Protein AF-A0ABD3N061-F1 (afdb_monomer_lite)

Secondary structure (DSSP, 8-state):
--PPP------PPPPP-------------PPPPPPPPPPPP--PPPPPP--SS--PPPPPPPPPPTTS---HHHHHHHHHHHHHHHHHHTTS-GGGHHHHHHHHHHHHHHHHPPPTTS-HHHHHHHHHHHHHHHHHHHHHHIIIIII-THHHHHHHHHHHHHHHHHHS--S------------S-HHHHHHHHHHHHHHHHHHHHHHTTT----HHHHHHHHHTHHHHHHHHS--HHHHHHHHHHHHHHHTT--

pLDDT: mean 70.92, std 17.11, range [32.56, 92.81]

Organism: NCBI:txid382360

Foldseek 3Di:
DDDDDDDDDDDDDDDDPDDDPPPDDDDDPDDPPPDPPDPPDCPPPPDPPDPDQDQPPQDDDDDDDPQLQAALQVLLVQLLRVLSVLCVVVRVDLLCLLCSVVVSVVCLCVPQDDDPPDDPRSVSSSVSNVVNNVVVSVVSLCVSQVVPVVVLLVLLLVLLLVLLCVVPNADDDDDGDDDDDDDDDRVVRSLVRSLVSSLVCNCVSNVVGPDHDDPVVSVVSSVCSSVSSCVVRDDPVVVVVVVVVVVVVVVPPD

Sequence (254 aa):
MKVKSIPASILLPGWVLYSPDYANAGSLDHPPPPPPPPPHDHENPPPPPPSGGDCPPPPPPGPPKPNNDGTYNEGVTRGVHEASRIWHDGGCDCANIWGFEEEVDDLMEANFDESPNDTDKQDAYKRGVRDGASLVVTEHERECLDETPDECFDLGSAAAMQIAFDYCPFSAQADSYGYGSDEPDNKQSCREVAYGVCEGAIIKMVESNGCDPPTSDVAVLQEECEGQVDSMTPDADNAVKEEMAVERRGLRKK

Structure (mmCIF, N/CA/C/O backbone):
data_AF-A0ABD3N061-F1
#
_entry.id   AF-A0ABD3N061-F1
#
loop_
_atom_site.group_PDB
_atom_site.id
_atom_site.type_symbol
_atom_site.label_atom_id
_atom_site.label_alt_id
_atom_site.label_comp_id
_atom_site.label_asym_id
_atom_site.label_entity_id
_atom_site.label_seq_id
_atom_site.pdbx_PDB_ins_code
_atom_site.Cartn_x
_atom_site.Cartn_y
_atom_site.Cartn_z
_atom_site.occupancy
_atom_site.B_iso_or_equiv
_atom_site.auth_seq_id
_atom_site.auth_comp_id
_atom_site.auth_asym_id
_atom_site.auth_atom_id
_atom_site.pdbx_PDB_model_num
ATOM 1 N N . MET A 1 1 ? 53.238 27.671 -31.476 1.00 45.78 1 MET A N 1
ATOM 2 C CA . MET A 1 1 ? 53.003 27.904 -30.026 1.00 45.78 1 MET A CA 1
ATOM 3 C C . MET A 1 1 ? 54.137 27.260 -29.220 1.00 45.78 1 MET A C 1
ATOM 5 O O . MET A 1 1 ? 54.840 26.431 -29.784 1.00 45.78 1 MET A O 1
ATOM 9 N N . LYS A 1 2 ? 54.350 27.623 -27.943 1.00 41.62 2 LYS A N 1
ATOM 10 C CA . LYS A 1 2 ? 55.345 26.966 -27.065 1.00 41.62 2 LYS A CA 1
ATOM 11 C C . LYS A 1 2 ? 54.668 25.911 -26.186 1.00 41.62 2 LYS A C 1
ATOM 13 O O . LYS A 1 2 ? 53.911 26.274 -25.294 1.00 41.62 2 LYS A O 1
ATOM 18 N N . VAL A 1 3 ? 54.973 24.636 -26.416 1.00 51.38 3 VAL A N 1
ATOM 19 C CA . VAL A 1 3 ? 54.584 23.536 -25.519 1.00 51.38 3 VAL A CA 1
ATOM 20 C C . VAL A 1 3 ? 55.548 23.518 -24.329 1.00 51.38 3 VAL A C 1
ATOM 22 O O . VAL A 1 3 ? 56.763 23.560 -24.527 1.00 51.38 3 VAL A O 1
ATOM 25 N N . LYS A 1 4 ? 55.031 23.482 -23.096 1.00 59.88 4 LYS A N 1
ATOM 26 C CA . LYS A 1 4 ? 55.836 23.253 -21.885 1.00 59.88 4 LYS A CA 1
ATOM 27 C C . LYS A 1 4 ? 55.760 21.776 -21.508 1.00 59.88 4 LYS A C 1
ATOM 29 O O . LYS A 1 4 ? 54.669 21.262 -21.296 1.00 59.88 4 LYS A O 1
ATOM 34 N N . SER A 1 5 ? 56.917 21.129 -21.402 1.00 58.47 5 SER A N 1
ATOM 35 C CA . SER A 1 5 ? 57.031 19.798 -20.800 1.00 58.47 5 SER A CA 1
ATOM 36 C C . SER A 1 5 ? 56.869 19.885 -19.277 1.00 58.47 5 SER A C 1
ATOM 38 O O . SER A 1 5 ? 57.282 20.878 -18.673 1.00 58.47 5 SER A O 1
ATOM 40 N N . ILE A 1 6 ? 56.294 18.845 -18.672 1.00 57.50 6 ILE A N 1
ATOM 41 C CA . ILE A 1 6 ? 56.184 18.656 -17.221 1.00 57.50 6 ILE A CA 1
ATOM 42 C C . ILE A 1 6 ? 56.892 17.331 -16.891 1.00 57.50 6 ILE A C 1
ATOM 44 O O . ILE A 1 6 ? 56.554 16.315 -17.500 1.00 57.50 6 ILE A O 1
ATOM 48 N N . PRO A 1 7 ? 57.887 17.309 -15.985 1.00 61.00 7 PRO A N 1
ATOM 49 C CA . PRO A 1 7 ? 58.605 16.086 -15.647 1.00 61.00 7 PRO A CA 1
ATOM 50 C C . PRO A 1 7 ? 57.792 15.198 -14.698 1.00 61.00 7 PRO A C 1
ATO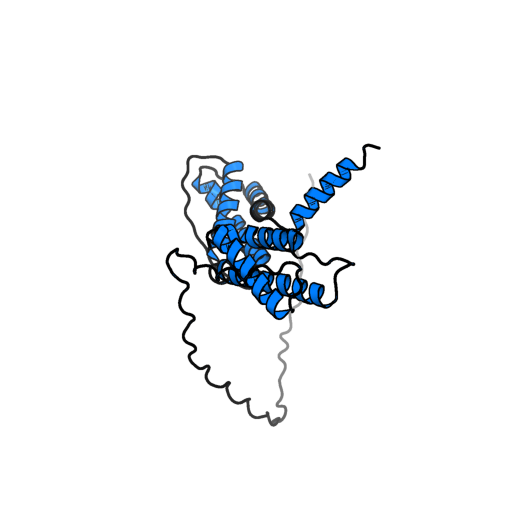M 52 O O . PRO A 1 7 ? 57.184 15.680 -13.744 1.00 61.00 7 PRO A O 1
ATOM 55 N N . ALA A 1 8 ? 57.840 13.886 -14.922 1.00 52.22 8 ALA A N 1
ATOM 56 C CA . ALA A 1 8 ? 57.284 12.899 -14.005 1.00 52.22 8 ALA A CA 1
ATOM 57 C C . ALA A 1 8 ? 58.278 12.550 -12.886 1.00 52.22 8 ALA A C 1
ATOM 59 O O . ALA A 1 8 ? 59.442 12.266 -13.172 1.00 52.22 8 ALA A O 1
ATOM 60 N N . SER A 1 9 ? 57.805 12.516 -11.636 1.00 54.28 9 SER A N 1
ATOM 61 C CA . SER A 1 9 ? 58.326 11.693 -10.526 1.00 54.28 9 SER A CA 1
ATOM 62 C C . SER A 1 9 ? 57.469 11.900 -9.274 1.00 54.28 9 SER A C 1
ATOM 64 O O . SER A 1 9 ? 57.606 12.913 -8.595 1.00 54.28 9 SER A O 1
ATOM 66 N N . ILE A 1 10 ? 56.623 10.924 -8.937 1.00 53.66 10 ILE A N 1
ATOM 67 C CA . ILE A 1 10 ? 56.069 10.772 -7.584 1.00 53.66 10 ILE A CA 1
ATOM 68 C C . ILE A 1 10 ? 56.469 9.377 -7.107 1.00 53.66 10 ILE A C 1
ATOM 70 O O . ILE A 1 10 ? 55.919 8.374 -7.552 1.00 53.66 10 ILE A O 1
ATOM 74 N N . LEU A 1 11 ? 57.475 9.324 -6.234 1.00 55.12 11 LEU A N 1
ATOM 75 C CA . LEU A 1 11 ? 57.856 8.108 -5.524 1.00 55.12 11 LEU A CA 1
ATOM 76 C C . LEU A 1 11 ? 56.926 7.958 -4.320 1.00 55.12 11 LEU A C 1
ATOM 78 O O . LEU A 1 11 ? 56.994 8.760 -3.389 1.00 55.12 11 LEU A O 1
ATOM 82 N N . LEU A 1 12 ? 56.065 6.942 -4.334 1.00 59.56 12 LEU A N 1
ATOM 83 C CA . LEU A 1 12 ? 55.300 6.564 -3.149 1.00 59.56 12 LEU A CA 1
ATOM 84 C C . LEU A 1 12 ? 56.229 5.845 -2.151 1.00 59.56 12 LEU A C 1
ATOM 86 O O . LEU A 1 12 ? 57.009 4.984 -2.570 1.00 59.56 12 LEU A O 1
ATOM 90 N N . PRO A 1 13 ? 56.184 6.180 -0.848 1.00 58.69 13 PRO A N 1
ATOM 91 C CA . PRO A 1 13 ? 56.981 5.494 0.162 1.00 58.69 13 PRO A CA 1
ATOM 92 C C . PRO A 1 13 ? 56.495 4.051 0.352 1.00 58.69 13 PRO A C 1
ATOM 94 O O . PRO A 1 13 ? 55.300 3.763 0.274 1.00 58.69 13 PRO A O 1
ATOM 97 N N . GLY A 1 14 ? 57.433 3.137 0.605 1.00 49.38 14 GLY A N 1
ATOM 98 C CA . GLY A 1 14 ? 57.129 1.718 0.780 1.00 49.38 14 GLY A CA 1
ATOM 99 C C . GLY A 1 14 ? 56.333 1.443 2.056 1.00 49.38 14 GLY A C 1
ATOM 100 O O . GLY A 1 14 ? 56.720 1.876 3.141 1.00 49.38 14 GLY A O 1
ATOM 101 N N . TRP A 1 15 ? 55.250 0.677 1.926 1.00 50.00 15 TRP A N 1
ATOM 102 C CA . TRP A 1 15 ? 54.491 0.167 3.065 1.00 50.00 15 TRP A CA 1
ATOM 103 C C . TRP A 1 15 ? 55.272 -0.961 3.744 1.00 50.00 15 TRP A C 1
ATOM 105 O O . TRP A 1 15 ? 55.579 -1.981 3.126 1.00 50.00 15 TRP A O 1
ATOM 115 N N . VAL A 1 16 ? 55.604 -0.776 5.022 1.00 52.56 16 VAL A N 1
ATOM 116 C CA . VAL A 1 16 ? 56.262 -1.805 5.834 1.00 52.56 16 VAL A CA 1
ATOM 117 C C . VAL A 1 16 ? 55.203 -2.787 6.328 1.00 52.56 16 VAL A C 1
ATOM 119 O O . VAL A 1 16 ? 54.308 -2.407 7.081 1.00 52.56 16 VAL A O 1
ATOM 122 N N . LEU A 1 17 ? 55.317 -4.055 5.927 1.00 48.75 17 LEU A N 1
ATOM 123 C CA . LEU A 1 17 ? 54.476 -5.140 6.433 1.00 48.75 17 LEU A CA 1
ATOM 124 C C . LEU A 1 17 ? 54.815 -5.420 7.904 1.00 48.75 17 LEU A C 1
ATOM 126 O O . LEU A 1 17 ? 55.751 -6.157 8.213 1.00 48.75 17 LEU A O 1
ATOM 130 N N . TYR A 1 18 ? 54.053 -4.817 8.815 1.00 51.31 18 TYR A N 1
ATOM 131 C CA . TYR A 1 18 ? 54.178 -5.046 10.250 1.00 51.31 18 TYR A CA 1
ATOM 132 C C . TYR A 1 18 ? 53.388 -6.300 10.645 1.00 51.31 18 TYR A C 1
ATOM 134 O O . TYR A 1 18 ? 52.166 -6.257 10.762 1.00 51.31 18 TYR A O 1
ATOM 142 N N . SER A 1 19 ? 54.084 -7.424 10.828 1.00 46.12 19 SER A N 1
ATOM 143 C CA . SER A 1 19 ? 53.488 -8.657 11.363 1.00 46.12 19 SER A CA 1
ATOM 144 C C . SER A 1 19 ? 53.541 -8.624 12.896 1.00 46.12 19 SER A C 1
ATOM 146 O O . SER A 1 19 ? 54.646 -8.610 13.438 1.00 46.12 19 SER A O 1
ATOM 148 N N . PRO A 1 20 ? 52.404 -8.595 13.616 1.00 60.12 20 PRO A N 1
ATOM 149 C CA . PRO A 1 20 ? 52.411 -8.670 15.071 1.00 60.12 20 PRO A CA 1
ATOM 150 C C . PRO A 1 20 ? 52.600 -10.121 15.540 1.00 60.12 20 PRO A C 1
ATOM 152 O O . PRO A 1 20 ? 51.706 -10.952 15.382 1.00 60.12 20 PRO A O 1
ATOM 155 N N . ASP A 1 21 ? 53.742 -10.415 16.166 1.00 48.47 21 ASP A N 1
ATOM 156 C CA . ASP A 1 21 ? 53.960 -11.662 16.909 1.00 48.47 21 ASP A CA 1
ATOM 157 C C . ASP A 1 21 ? 52.990 -11.748 18.102 1.00 48.47 21 ASP A C 1
ATOM 159 O O . ASP A 1 21 ? 53.234 -11.187 19.174 1.00 48.47 21 ASP A O 1
ATOM 163 N N . TYR A 1 22 ? 51.874 -12.462 17.929 1.00 51.25 22 TYR A N 1
ATOM 164 C CA . TYR A 1 22 ? 50.901 -12.703 18.998 1.00 51.25 22 TYR A CA 1
ATOM 165 C C . TYR A 1 22 ? 51.412 -13.767 19.980 1.00 51.25 22 TYR A C 1
ATOM 167 O O . TYR A 1 22 ? 51.071 -14.951 19.927 1.00 51.25 22 TYR A O 1
ATOM 175 N N . ALA A 1 23 ? 52.264 -13.323 20.902 1.00 50.41 23 ALA A N 1
ATOM 176 C CA . ALA A 1 23 ? 52.829 -14.149 21.956 1.00 50.41 23 ALA A CA 1
ATOM 177 C C . ALA A 1 23 ? 51.773 -14.561 23.001 1.00 50.41 23 ALA A C 1
ATOM 179 O O . ALA A 1 23 ? 51.493 -13.822 23.940 1.00 50.41 23 ALA A O 1
ATOM 180 N N . ASN A 1 24 ? 51.237 -15.776 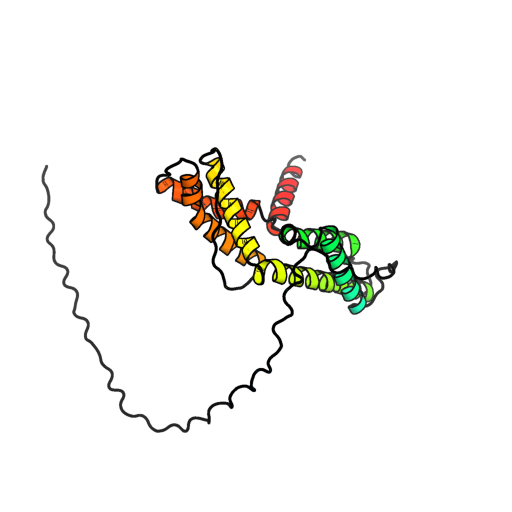22.835 1.00 59.31 24 ASN A N 1
ATOM 181 C CA . ASN A 1 24 ? 50.789 -16.701 23.888 1.00 59.31 24 ASN A CA 1
ATOM 182 C C . ASN A 1 24 ? 50.279 -16.051 25.201 1.00 59.31 24 ASN A C 1
ATOM 184 O O . ASN A 1 24 ? 50.996 -16.005 26.204 1.00 59.31 24 ASN A O 1
ATOM 188 N N . ALA A 1 25 ? 49.028 -15.583 25.198 1.00 47.88 25 ALA A N 1
ATOM 189 C CA . ALA A 1 25 ? 48.305 -15.187 26.406 1.00 47.88 25 ALA A CA 1
ATOM 190 C C . ALA A 1 25 ? 47.531 -16.384 26.994 1.00 47.88 25 ALA A C 1
ATOM 192 O O . ALA A 1 25 ? 47.078 -17.260 26.261 1.00 47.88 25 ALA A O 1
ATOM 193 N N . GLY A 1 26 ? 47.419 -16.433 28.325 1.00 46.69 26 GLY A N 1
ATOM 194 C CA . GLY A 1 26 ? 47.011 -17.636 29.057 1.00 46.69 26 GLY A CA 1
ATOM 195 C C . GLY A 1 26 ? 45.607 -18.170 28.750 1.00 46.69 26 GLY A C 1
ATOM 196 O O . GLY A 1 26 ? 44.710 -17.438 28.341 1.00 46.69 26 GLY A O 1
ATOM 197 N N . SER A 1 27 ? 45.429 -19.466 29.029 1.00 52.69 27 SER A N 1
ATOM 198 C CA . SER A 1 27 ? 44.152 -20.182 28.958 1.00 52.69 27 SER A CA 1
ATOM 199 C C . SER A 1 27 ? 43.096 -19.526 29.850 1.00 52.69 27 SER A C 1
ATOM 201 O O . SER A 1 27 ? 43.039 -19.795 31.049 1.00 52.69 27 SER A O 1
ATOM 203 N N . LEU A 1 28 ? 42.248 -18.686 29.259 1.00 52.97 28 LEU A N 1
ATOM 204 C CA . LEU A 1 28 ? 40.990 -18.272 29.867 1.00 52.97 28 LEU A CA 1
ATOM 205 C C . LEU A 1 28 ? 40.028 -19.460 29.842 1.00 52.97 28 LEU A C 1
ATOM 207 O O . LEU A 1 28 ? 39.755 -19.998 28.765 1.00 52.97 28 LEU A O 1
ATOM 211 N N . ASP A 1 29 ? 39.498 -19.834 31.008 1.00 60.72 29 ASP A N 1
ATOM 212 C CA . ASP A 1 29 ? 38.335 -20.713 31.118 1.00 60.72 29 ASP A CA 1
ATOM 213 C C . ASP A 1 29 ? 37.181 -20.100 30.320 1.00 60.72 29 ASP A C 1
ATOM 215 O O . ASP A 1 29 ? 36.506 -19.170 30.767 1.00 60.72 29 ASP A O 1
ATOM 219 N N . HIS A 1 30 ? 36.979 -20.600 29.103 1.00 61.66 30 HIS A N 1
ATOM 220 C CA . HIS A 1 30 ? 35.801 -20.252 28.330 1.00 61.66 30 HIS A CA 1
ATOM 221 C C . HIS A 1 30 ? 34.596 -20.868 29.047 1.00 61.66 30 HIS A C 1
ATOM 223 O O . HIS A 1 30 ? 34.656 -22.052 29.402 1.00 61.66 30 HIS A O 1
ATOM 229 N N . PRO A 1 31 ? 33.496 -20.119 29.259 1.00 71.56 31 PRO A N 1
ATOM 230 C CA . PRO A 1 31 ? 32.251 -20.756 29.654 1.00 71.56 31 PRO A CA 1
ATOM 231 C C . PRO A 1 31 ? 31.916 -21.835 28.612 1.00 71.56 31 PRO A C 1
ATOM 233 O O . PRO A 1 31 ? 32.231 -21.650 27.429 1.00 71.56 31 PRO A O 1
ATOM 236 N N . PRO A 1 32 ? 31.307 -22.967 29.015 1.00 76.44 32 PRO A N 1
ATOM 237 C CA . PRO A 1 32 ? 30.863 -23.956 28.045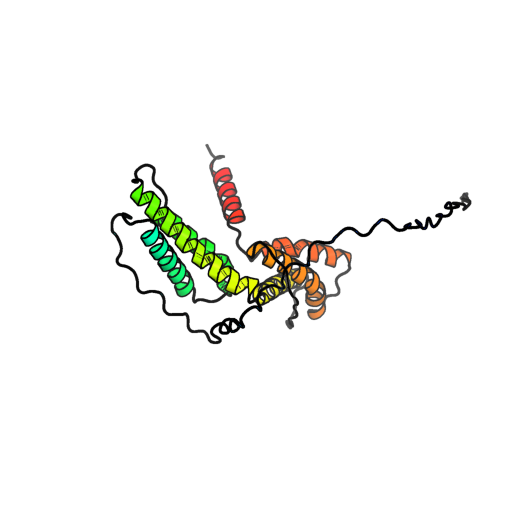 1.00 76.44 32 PRO A CA 1
ATOM 238 C C . PRO A 1 32 ? 29.977 -23.256 27.004 1.00 76.44 32 PRO A C 1
ATOM 240 O O . PRO A 1 32 ? 29.216 -22.356 27.381 1.00 76.44 32 PRO A O 1
ATOM 243 N N . PRO A 1 33 ? 30.075 -23.627 25.712 1.00 76.38 33 PRO A N 1
ATOM 244 C CA . PRO A 1 33 ? 29.198 -23.052 24.703 1.00 76.38 33 PRO A CA 1
ATOM 245 C C . PRO A 1 33 ? 27.743 -23.227 25.155 1.00 76.38 33 PRO A C 1
ATOM 247 O O . PRO A 1 33 ? 27.436 -24.235 25.810 1.00 76.38 33 PRO A O 1
ATOM 250 N N . PRO A 1 34 ? 26.849 -22.269 24.843 1.00 76.12 34 PRO A N 1
ATOM 251 C CA . PRO A 1 34 ? 25.437 -22.448 25.137 1.00 76.12 34 PRO A CA 1
ATOM 252 C C . PRO A 1 34 ? 24.976 -23.790 24.552 1.00 76.12 34 PRO A C 1
ATOM 254 O O . PRO A 1 34 ? 25.502 -24.209 23.511 1.00 76.12 34 PRO A O 1
ATOM 257 N N . PRO A 1 35 ? 24.027 -24.491 25.203 1.00 80.50 35 PRO A N 1
ATOM 258 C CA . PRO A 1 35 ? 23.430 -25.661 24.580 1.00 80.50 35 PRO A CA 1
ATOM 259 C C . PRO A 1 35 ? 22.934 -25.258 23.183 1.00 80.50 35 PRO A C 1
ATOM 261 O O . PRO A 1 35 ? 22.488 -24.115 23.019 1.00 80.50 35 PRO A O 1
ATOM 264 N N . PRO A 1 36 ? 23.019 -26.149 22.178 1.00 73.94 36 PRO A N 1
ATOM 265 C CA . PRO A 1 36 ? 22.391 -25.864 20.896 1.00 73.94 36 PRO A CA 1
ATOM 266 C C . PRO A 1 36 ? 20.924 -25.486 21.149 1.00 73.94 36 PRO A C 1
ATOM 268 O O . PRO A 1 36 ? 20.335 -26.000 22.113 1.00 73.94 36 PRO A O 1
ATOM 271 N N . PRO A 1 37 ? 20.331 -24.602 20.324 1.00 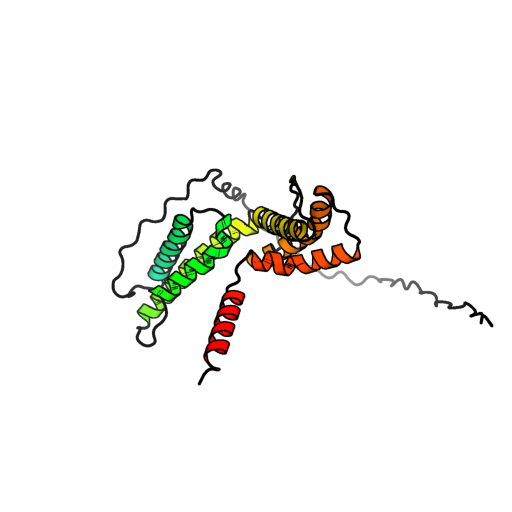68.69 37 PRO A N 1
ATOM 272 C CA . PRO A 1 37 ? 18.897 -24.366 20.407 1.00 68.69 37 PRO A CA 1
ATOM 273 C C . PRO A 1 37 ? 18.170 -25.719 20.377 1.00 68.69 37 PRO A C 1
ATOM 275 O O . PRO A 1 37 ? 18.696 -26.677 19.786 1.00 68.69 37 PRO A O 1
ATOM 278 N N . PRO A 1 38 ? 16.990 -25.839 21.019 1.00 70.44 38 PRO A N 1
ATOM 279 C CA . PRO A 1 38 ? 16.164 -27.018 20.802 1.00 70.44 38 PRO A CA 1
ATOM 280 C C . PRO A 1 38 ? 16.038 -27.229 19.287 1.00 70.44 38 PRO A C 1
ATOM 282 O O . PRO A 1 38 ? 16.002 -26.233 18.554 1.00 70.44 38 PRO A O 1
ATOM 285 N N . PRO A 1 39 ? 16.029 -28.482 18.794 1.00 59.50 39 PRO A N 1
ATOM 286 C CA . PRO A 1 39 ? 15.724 -28.696 17.390 1.00 59.50 39 PRO A CA 1
ATOM 287 C C . PRO A 1 39 ? 14.419 -27.955 17.121 1.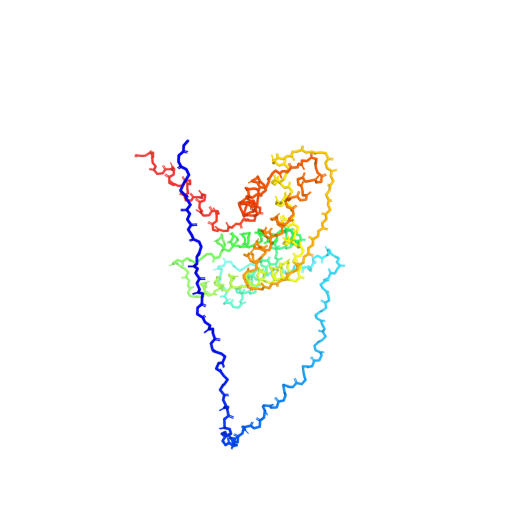00 59.50 39 PRO A C 1
ATOM 289 O O . PRO A 1 39 ? 13.453 -28.162 17.856 1.00 59.50 39 PRO A O 1
ATOM 292 N N . HIS A 1 40 ? 14.423 -27.057 16.134 1.00 41.88 40 HIS A N 1
ATOM 293 C CA . HIS A 1 40 ? 13.173 -26.502 15.647 1.00 41.88 40 HIS A CA 1
ATOM 294 C C . HIS A 1 40 ? 12.325 -27.715 15.286 1.00 41.88 40 HIS A C 1
ATOM 296 O O . HIS A 1 40 ? 12.746 -28.537 14.461 1.00 41.88 40 HIS A O 1
ATOM 302 N N . ASP A 1 41 ? 11.196 -27.881 15.976 1.00 41.50 41 ASP A N 1
ATOM 303 C CA . ASP A 1 41 ? 10.202 -28.840 15.534 1.00 41.50 41 ASP A CA 1
ATOM 304 C C . ASP A 1 41 ? 9.927 -28.524 14.063 1.00 41.50 41 ASP A C 1
ATOM 306 O O . ASP A 1 41 ? 9.945 -27.359 13.655 1.00 41.50 41 ASP A O 1
ATOM 310 N N . HIS A 1 42 ? 9.715 -29.556 13.247 1.00 45.12 42 HIS A N 1
ATOM 311 C CA . HIS A 1 42 ? 9.208 -29.338 11.900 1.00 45.12 42 HIS A CA 1
ATOM 312 C C . HIS A 1 42 ? 7.759 -28.853 12.025 1.00 45.12 42 HIS A C 1
ATOM 314 O O . HIS A 1 42 ? 6.810 -29.621 11.854 1.00 45.12 42 HIS A O 1
ATOM 320 N N . GLU A 1 43 ? 7.607 -27.562 12.325 1.00 41.16 43 GLU A N 1
ATOM 321 C CA . GLU A 1 43 ? 6.488 -26.771 11.856 1.00 41.16 43 GLU A CA 1
ATOM 322 C C . GLU A 1 43 ? 6.353 -27.116 10.377 1.00 41.16 43 GLU A C 1
ATOM 324 O O . GLU A 1 43 ? 7.296 -26.983 9.587 1.00 41.16 43 GLU A O 1
ATOM 329 N N . ASN A 1 44 ? 5.214 -27.717 10.033 1.00 49.31 44 ASN A N 1
ATOM 330 C CA . ASN A 1 44 ? 4.913 -27.986 8.639 1.00 49.31 44 ASN A CA 1
ATOM 331 C C . ASN A 1 44 ? 4.998 -26.630 7.930 1.00 49.31 44 ASN A C 1
ATOM 333 O O . ASN A 1 44 ? 4.478 -25.663 8.497 1.00 49.31 44 ASN A O 1
ATOM 337 N N . PRO A 1 45 ? 5.642 -26.535 6.750 1.00 42.31 45 PRO A N 1
ATOM 338 C CA . PRO A 1 45 ? 5.643 -25.280 6.010 1.00 42.31 45 PRO A CA 1
ATOM 339 C C . PRO A 1 45 ? 4.194 -24.789 5.909 1.00 42.31 45 PRO A C 1
ATOM 341 O O . PRO A 1 45 ? 3.305 -25.643 5.746 1.00 42.31 45 PRO A O 1
ATOM 344 N N . PRO A 1 46 ? 3.942 -23.474 6.072 1.00 43.91 46 PRO A N 1
ATOM 345 C CA . PRO A 1 46 ? 2.588 -22.942 6.036 1.00 43.91 46 PRO A CA 1
ATOM 346 C C . PRO A 1 46 ? 1.878 -23.491 4.793 1.00 43.91 46 PRO A C 1
ATOM 348 O O . PRO A 1 46 ? 2.521 -23.647 3.746 1.00 43.91 46 PRO A O 1
ATOM 351 N N . PRO A 1 47 ? 0.599 -23.900 4.914 1.00 42.44 47 PRO A N 1
ATOM 352 C CA . PRO A 1 47 ? -0.116 -24.472 3.784 1.00 42.44 47 PRO A CA 1
ATOM 353 C C . PRO A 1 47 ? -0.011 -23.481 2.621 1.00 42.44 47 PRO A C 1
ATOM 355 O O . PRO A 1 47 ? -0.251 -22.296 2.849 1.00 42.44 47 PRO A O 1
ATOM 358 N N . PRO A 1 48 ? 0.390 -23.926 1.414 1.00 42.59 48 PRO A N 1
ATOM 359 C CA . PRO A 1 48 ? 0.641 -23.003 0.316 1.00 42.59 48 PRO A CA 1
ATOM 360 C C . PRO A 1 48 ? -0.611 -22.150 0.078 1.00 42.59 48 PRO A C 1
ATOM 362 O O . PRO A 1 48 ? -1.716 -22.712 0.154 1.00 42.59 48 PRO A O 1
ATOM 365 N N . PRO A 1 49 ? -0.458 -20.838 -0.191 1.00 46.41 49 PRO A N 1
ATOM 366 C CA . PRO A 1 49 ? -1.589 -19.932 -0.344 1.00 46.41 49 PRO A CA 1
ATOM 367 C C . PRO A 1 49 ? -2.585 -20.498 -1.367 1.00 46.41 49 PRO A C 1
ATOM 369 O O . PRO A 1 49 ? -2.170 -21.167 -2.326 1.00 46.41 49 PRO A O 1
ATOM 372 N N . PRO A 1 50 ? -3.902 -20.325 -1.143 1.00 45.66 50 PRO A N 1
ATOM 373 C CA . PRO A 1 50 ? -4.941 -21.060 -1.857 1.00 45.66 50 PRO A CA 1
ATOM 374 C C . PRO A 1 50 ? -4.899 -20.764 -3.360 1.00 45.66 50 PRO A C 1
ATOM 376 O O . PRO A 1 50 ? -5.439 -19.775 -3.845 1.00 45.66 50 PRO A O 1
ATOM 379 N N . SER A 1 51 ? -4.248 -21.659 -4.108 1.00 42.06 51 SER A N 1
ATOM 380 C CA . SER A 1 51 ? -3.970 -21.498 -5.536 1.00 42.06 51 SER A CA 1
ATOM 381 C C . SER A 1 51 ? -5.240 -21.685 -6.376 1.00 42.06 51 SER A C 1
ATOM 383 O O . SER A 1 51 ? -5.479 -22.748 -6.955 1.00 42.06 51 SER A O 1
ATOM 385 N N . GLY A 1 52 ? -6.079 -20.646 -6.405 1.00 44.69 52 GLY A N 1
ATOM 386 C CA . GLY A 1 52 ? -7.272 -20.579 -7.244 1.00 44.69 52 GLY A CA 1
ATOM 387 C C . GLY A 1 52 ? -8.418 -19.718 -6.707 1.00 44.69 52 GLY A C 1
ATOM 388 O O . GLY A 1 52 ? -9.444 -20.281 -6.350 1.00 44.69 52 GLY A O 1
ATOM 389 N N . GLY A 1 53 ? -8.272 -18.388 -6.749 1.00 53.31 53 GLY A N 1
ATOM 390 C CA . GLY A 1 53 ? -9.316 -17.410 -7.129 1.00 53.31 53 GLY A CA 1
ATOM 391 C C . GLY A 1 53 ? -10.626 -17.275 -6.332 1.00 53.31 53 GLY A C 1
ATOM 392 O O . GLY A 1 53 ? -11.364 -16.327 -6.582 1.00 53.31 53 GLY A O 1
ATOM 393 N N . ASP A 1 54 ? -10.944 -18.172 -5.402 1.00 61.81 54 ASP A N 1
ATOM 394 C CA . ASP A 1 54 ? -12.108 -18.057 -4.522 1.00 61.81 54 ASP A CA 1
ATOM 395 C C . ASP A 1 54 ? -11.686 -17.367 -3.213 1.00 61.81 54 ASP A C 1
ATOM 397 O O . ASP A 1 54 ? -11.049 -17.991 -2.358 1.00 61.81 54 ASP A O 1
ATOM 401 N N . CYS A 1 55 ? -12.067 -16.093 -3.038 1.00 67.81 55 CYS A N 1
ATOM 402 C CA . CYS A 1 55 ? -11.967 -15.388 -1.755 1.00 67.81 55 CYS A CA 1
ATOM 403 C C . CYS A 1 55 ? -12.469 -16.282 -0.600 1.00 67.81 55 CYS A C 1
ATOM 405 O O . CYS A 1 55 ? -13.548 -16.882 -0.725 1.00 67.81 55 CYS A O 1
ATOM 407 N N . PRO A 1 56 ? -11.788 -16.333 0.564 1.00 69.50 56 PRO A N 1
ATOM 408 C CA . PRO A 1 56 ? -12.407 -16.895 1.757 1.00 69.50 56 PRO A CA 1
ATOM 409 C C . PRO A 1 56 ? -13.699 -16.104 2.042 1.00 69.50 56 PRO A C 1
ATOM 411 O O . PRO A 1 56 ? -13.663 -14.872 2.073 1.00 69.50 56 PRO A O 1
ATOM 414 N N . PRO A 1 57 ? -14.860 -16.769 2.215 1.00 66.50 57 PRO A N 1
ATOM 415 C CA . PRO A 1 57 ? -16.135 -16.070 2.327 1.00 66.50 57 PRO A CA 1
ATOM 416 C C . PRO A 1 57 ? -16.100 -15.137 3.542 1.00 66.50 57 PRO A C 1
ATOM 418 O O . PRO A 1 57 ? -15.688 -15.573 4.625 1.00 66.50 57 PRO A O 1
ATOM 421 N N . PRO A 1 58 ? -16.530 -13.872 3.393 1.00 65.06 58 PRO A N 1
ATOM 422 C CA . PRO A 1 58 ? -16.227 -12.845 4.369 1.00 65.06 58 PRO A CA 1
ATOM 423 C C . PRO A 1 58 ? -16.945 -13.175 5.682 1.00 65.06 58 PRO A C 1
ATOM 425 O O . PRO A 1 58 ? -18.068 -13.707 5.655 1.00 65.06 58 PRO A O 1
ATOM 428 N N . PRO A 1 59 ? -16.331 -12.882 6.843 1.00 64.50 59 PRO A N 1
ATOM 429 C CA . PRO A 1 59 ? -16.940 -13.177 8.131 1.00 64.50 59 PRO A CA 1
ATOM 430 C C . PRO A 1 59 ? -18.368 -12.597 8.196 1.00 64.50 59 PRO A C 1
ATOM 432 O O . PRO A 1 59 ? -18.605 -11.473 7.742 1.00 64.50 59 PRO A O 1
ATOM 435 N N . PRO A 1 60 ? -19.361 -13.352 8.704 1.00 68.06 60 PRO A N 1
ATOM 436 C CA . PRO A 1 60 ? -20.758 -12.944 8.616 1.00 68.06 60 PRO A CA 1
ATOM 437 C C . PRO A 1 60 ? -20.982 -11.639 9.396 1.00 68.06 60 PRO A C 1
ATOM 439 O O . PRO A 1 60 ? -20.520 -11.537 10.536 1.00 68.06 60 PRO A O 1
ATOM 442 N N . PRO A 1 61 ? -21.697 -10.647 8.827 1.00 60.00 61 PRO A N 1
ATOM 443 C CA . PRO A 1 61 ? -21.769 -9.306 9.392 1.00 60.00 61 PRO A CA 1
ATOM 444 C C . PRO A 1 61 ? -22.318 -9.305 10.816 1.00 60.00 61 PRO A C 1
ATOM 446 O O . PRO A 1 61 ? -23.478 -9.645 11.066 1.00 60.00 61 PRO A O 1
ATOM 449 N N . GLY A 1 62 ? -21.466 -8.879 11.753 1.00 59.56 62 GLY A N 1
ATOM 450 C CA . GLY A 1 62 ? -21.850 -8.682 13.144 1.00 59.56 62 GLY A CA 1
ATOM 451 C C . GLY A 1 62 ? -22.992 -7.661 13.251 1.00 59.56 62 GLY A C 1
ATOM 452 O O . GLY A 1 62 ? -22.997 -6.673 12.503 1.00 59.56 62 GLY A O 1
ATOM 453 N N . PRO A 1 63 ? -23.966 -7.868 14.159 1.00 60.69 63 PRO A N 1
ATOM 454 C CA . PRO A 1 63 ? -25.136 -7.003 14.262 1.00 60.69 63 PRO A CA 1
ATOM 455 C C . PRO A 1 63 ? -24.705 -5.552 14.545 1.00 60.69 63 PRO A C 1
ATOM 457 O O . PRO A 1 63 ? -23.938 -5.331 15.487 1.00 60.69 63 PRO A O 1
ATOM 460 N N . PRO A 1 64 ? -25.176 -4.562 13.763 1.00 55.38 64 PRO A N 1
ATOM 461 C CA . PRO A 1 64 ? -24.737 -3.178 13.908 1.00 55.38 64 PRO A CA 1
ATOM 462 C C . PRO A 1 64 ? -25.131 -2.630 15.285 1.00 55.38 64 PRO A C 1
ATOM 464 O O . PRO A 1 64 ? -26.309 -2.629 15.655 1.00 55.38 64 PRO A O 1
ATOM 467 N N . LYS A 1 65 ? -24.139 -2.162 16.052 1.00 61.16 65 LYS A N 1
ATOM 468 C CA . LYS A 1 65 ? -24.357 -1.533 17.360 1.00 61.16 65 LYS A CA 1
ATOM 469 C C . LYS A 1 65 ? -24.701 -0.052 17.159 1.00 61.16 65 LYS A C 1
ATOM 471 O O . LYS A 1 65 ? -23.887 0.668 16.592 1.00 61.16 65 LYS A O 1
ATOM 476 N N . PRO A 1 66 ? -25.864 0.437 17.626 1.00 55.41 66 PRO A N 1
ATOM 477 C CA . PRO A 1 66 ? -26.387 1.739 17.204 1.00 55.41 66 PRO A CA 1
ATOM 478 C C . PRO A 1 66 ? -25.654 2.969 17.768 1.00 55.41 66 PRO A C 1
ATOM 480 O O . PRO A 1 66 ? -25.970 4.073 17.340 1.00 55.41 66 PRO A O 1
ATOM 483 N N . ASN A 1 67 ? -24.722 2.813 18.720 1.00 66.94 67 ASN A N 1
ATOM 484 C CA . ASN A 1 67 ? -24.090 3.939 19.430 1.00 66.94 67 ASN A CA 1
ATOM 485 C C . ASN A 1 67 ? -22.545 3.878 19.489 1.00 66.94 67 ASN A C 1
ATOM 487 O O . ASN A 1 67 ? -21.947 4.627 20.264 1.00 66.94 67 ASN A O 1
ATOM 491 N N . ASN A 1 68 ? -21.895 2.958 18.758 1.00 69.06 68 ASN A N 1
ATOM 492 C CA . ASN A 1 68 ? -20.464 2.633 18.922 1.00 69.06 68 ASN A CA 1
ATOM 493 C C . ASN A 1 68 ? -20.068 2.305 20.386 1.00 69.06 68 ASN A C 1
ATOM 495 O O . ASN A 1 68 ? -18.935 2.498 20.816 1.00 69.06 68 ASN A O 1
ATOM 499 N N . ASP A 1 69 ? -21.008 1.775 21.176 1.00 73.00 69 ASP A N 1
ATOM 500 C CA . ASP A 1 69 ? -20.879 1.545 22.618 1.00 73.00 69 ASP A CA 1
ATOM 501 C C . ASP A 1 69 ? -20.340 0.145 22.966 1.00 73.00 69 ASP A C 1
ATOM 503 O O . ASP A 1 69 ? -20.789 -0.487 23.927 1.00 73.00 69 ASP A O 1
ATOM 507 N N . GLY A 1 70 ? -19.392 -0.376 22.185 1.00 81.19 70 GLY A N 1
ATOM 508 C CA . GLY A 1 70 ? -18.754 -1.669 22.444 1.00 81.19 70 GLY A CA 1
ATOM 509 C C . GLY A 1 70 ? -17.638 -1.618 23.494 1.00 81.19 70 GLY A C 1
ATOM 510 O O . GLY A 1 70 ? -17.498 -0.666 24.254 1.00 81.19 70 GLY A O 1
ATOM 511 N N . THR A 1 71 ? -16.845 -2.679 23.554 1.00 89.75 71 THR A N 1
ATOM 512 C CA . THR A 1 71 ? -15.538 -2.722 24.229 1.00 89.75 71 THR A CA 1
ATOM 513 C C . THR A 1 71 ? -14.420 -2.767 23.189 1.00 89.75 71 THR A C 1
ATOM 515 O O . THR A 1 71 ? -14.677 -3.154 22.053 1.00 89.75 71 THR A O 1
ATOM 518 N N . TYR A 1 72 ? -13.182 -2.441 23.571 1.00 86.94 72 TYR A N 1
ATOM 519 C CA . TYR A 1 72 ? -12.015 -2.483 22.677 1.00 86.94 72 TYR A CA 1
ATOM 520 C C . TYR A 1 72 ? -11.921 -3.782 21.853 1.00 86.94 72 TYR A C 1
ATOM 522 O O . TYR A 1 72 ? -11.864 -3.723 20.631 1.00 86.94 72 TYR A O 1
ATOM 530 N N . ASN A 1 73 ? -12.047 -4.957 22.481 1.00 78.62 73 ASN A N 1
ATOM 531 C CA . ASN A 1 73 ? -11.989 -6.249 21.777 1.00 78.62 73 ASN A CA 1
ATOM 532 C C . ASN A 1 73 ? -13.138 -6.449 20.763 1.00 78.62 73 ASN A C 1
ATOM 534 O O . ASN A 1 73 ? -12.958 -7.098 19.733 1.00 78.62 73 ASN A O 1
ATOM 538 N N . GLU A 1 74 ? -14.330 -5.912 21.043 1.00 83.94 74 GLU A N 1
ATOM 539 C CA . GLU A 1 74 ? -15.443 -5.911 20.081 1.00 83.94 74 GLU A CA 1
ATOM 540 C C . GLU A 1 74 ? -15.221 -4.889 18.960 1.00 83.94 74 GLU A C 1
ATOM 542 O O . GLU A 1 74 ? -15.722 -5.093 17.857 1.00 83.94 74 GLU A O 1
ATOM 547 N N . GLY A 1 75 ? -14.466 -3.822 19.241 1.00 87.50 75 GLY A N 1
ATOM 548 C CA . GLY A 1 75 ? -13.925 -2.900 18.250 1.00 87.50 75 GLY A CA 1
ATOM 549 C C . GLY A 1 75 ? -12.989 -3.634 17.300 1.00 87.50 75 GLY A C 1
ATOM 550 O O . GLY A 1 75 ? -13.289 -3.698 16.118 1.00 87.50 75 GLY A O 1
ATOM 551 N N . VAL A 1 76 ? -11.952 -4.302 17.820 1.00 84.94 76 VAL A N 1
ATOM 552 C CA . VAL A 1 76 ? -10.995 -5.106 17.026 1.00 84.94 76 VAL A CA 1
ATOM 553 C C . VAL A 1 76 ? -11.721 -6.125 16.150 1.00 84.94 76 VAL A C 1
ATOM 555 O O . VAL A 1 76 ? -11.479 -6.207 14.950 1.00 84.94 76 VAL A O 1
ATOM 558 N N . THR A 1 77 ? -12.704 -6.830 16.718 1.00 84.38 77 THR A N 1
ATOM 559 C CA . THR A 1 77 ? -13.538 -7.784 15.967 1.00 84.38 77 THR A CA 1
ATOM 560 C C . THR A 1 77 ? -14.340 -7.115 14.837 1.00 84.38 77 THR A C 1
ATOM 562 O O . THR A 1 77 ? -14.608 -7.756 13.822 1.00 84.38 77 THR A O 1
ATOM 565 N N . ARG A 1 78 ? -14.737 -5.841 14.983 1.00 89.00 78 ARG A N 1
ATOM 566 C CA . ARG A 1 78 ? -15.411 -5.069 13.926 1.00 89.00 78 ARG A CA 1
ATOM 567 C C . ARG A 1 78 ? -14.433 -4.469 12.913 1.00 89.00 78 ARG A C 1
ATOM 569 O O . ARG A 1 78 ? -14.777 -4.439 11.741 1.00 89.00 78 ARG A O 1
ATOM 576 N N . GLY A 1 79 ? -13.242 -4.053 13.337 1.00 89.19 79 GLY A N 1
ATOM 577 C CA . GLY A 1 79 ? -12.176 -3.571 12.455 1.00 89.19 79 GLY A CA 1
ATOM 578 C C . GLY A 1 79 ? -11.784 -4.622 11.428 1.00 89.19 79 GLY A C 1
ATOM 579 O O . GLY A 1 79 ? -11.938 -4.402 10.229 1.00 89.19 79 GLY A O 1
ATOM 580 N N . VAL A 1 80 ? -11.430 -5.814 11.922 1.00 87.88 80 VAL A N 1
ATOM 581 C CA . VAL A 1 80 ? -11.134 -6.990 11.089 1.00 87.88 80 VAL A CA 1
ATOM 582 C C . VAL A 1 80 ? -12.297 -7.285 10.139 1.00 87.88 80 VAL A C 1
ATOM 584 O O . VAL A 1 80 ? -12.085 -7.533 8.955 1.00 87.88 80 VAL A O 1
ATOM 587 N N . HIS A 1 81 ? -13.538 -7.235 10.643 1.00 89.25 81 HIS A N 1
ATOM 588 C CA . HIS A 1 81 ? -14.743 -7.511 9.853 1.00 89.25 81 HIS A CA 1
ATOM 589 C C . HIS A 1 81 ? -14.939 -6.537 8.683 1.00 89.25 81 HIS A C 1
ATOM 591 O O . HIS A 1 81 ? -15.269 -6.982 7.586 1.00 89.25 81 HIS A O 1
ATOM 597 N N . GLU A 1 82 ? -14.739 -5.236 8.898 1.00 92.19 82 GLU A N 1
ATOM 598 C CA . GLU A 1 82 ? -14.930 -4.222 7.855 1.00 92.19 82 GLU A CA 1
ATOM 599 C C . GLU A 1 82 ? -13.767 -4.191 6.854 1.00 92.19 82 GLU A C 1
ATOM 601 O O . GLU A 1 82 ? -14.024 -4.130 5.655 1.00 92.19 82 GLU A O 1
ATOM 606 N N . ALA A 1 83 ? -12.515 -4.316 7.308 1.00 91.94 83 ALA A N 1
ATOM 607 C CA . ALA A 1 83 ? -11.356 -4.375 6.414 1.00 91.94 83 ALA A CA 1
ATOM 608 C C . ALA A 1 83 ? -11.380 -5.639 5.534 1.00 91.94 83 ALA A C 1
ATOM 610 O O . ALA A 1 83 ? -11.264 -5.542 4.314 1.00 91.94 83 ALA A O 1
ATOM 611 N N . SER A 1 84 ? -11.682 -6.811 6.113 1.00 89.38 84 SER A N 1
ATOM 612 C CA . SER A 1 84 ? -11.881 -8.053 5.335 1.00 89.38 84 SER A CA 1
ATOM 613 C C . SER A 1 84 ? -13.039 -7.939 4.336 1.00 89.38 84 SER A C 1
ATOM 615 O O . SER A 1 84 ? -13.059 -8.631 3.319 1.00 89.38 84 SER A O 1
ATOM 617 N N . ARG A 1 85 ? -14.042 -7.096 4.629 1.00 91.00 85 ARG A N 1
ATOM 618 C CA . ARG A 1 85 ? -15.155 -6.835 3.713 1.00 91.00 85 ARG A CA 1
ATOM 619 C C . ARG A 1 85 ? -14.724 -5.936 2.557 1.00 91.00 85 ARG A C 1
ATOM 621 O O . ARG A 1 85 ? -15.086 -6.257 1.437 1.00 91.00 85 ARG A O 1
ATOM 628 N N . ILE A 1 86 ? -13.952 -4.875 2.804 1.00 92.19 86 ILE A N 1
ATOM 629 C CA . ILE A 1 86 ? -13.388 -4.023 1.741 1.00 92.19 86 ILE A CA 1
ATOM 630 C C . ILE A 1 86 ? -12.509 -4.863 0.805 1.00 92.19 86 ILE A C 1
ATOM 632 O O . ILE A 1 86 ? -12.757 -4.879 -0.396 1.00 92.19 86 ILE A O 1
ATOM 636 N N . TRP A 1 87 ? -11.580 -5.658 1.350 1.00 92.12 87 TRP A N 1
ATOM 637 C CA . TRP A 1 87 ? -10.719 -6.547 0.558 1.00 92.12 87 TRP A CA 1
ATOM 638 C C . TRP A 1 87 ? -11.518 -7.494 -0.351 1.00 92.12 87 TRP A C 1
ATOM 640 O O . TRP A 1 87 ? -11.214 -7.658 -1.534 1.00 92.12 87 TRP A O 1
ATOM 650 N N . HIS A 1 88 ? -12.598 -8.075 0.180 1.00 90.56 88 HIS A N 1
ATOM 651 C CA . HIS A 1 88 ? -13.491 -8.939 -0.588 1.00 90.56 88 HIS A CA 1
ATOM 652 C C . HIS A 1 88 ? -14.371 -8.165 -1.588 1.00 90.56 88 HIS A C 1
ATOM 654 O O . HIS A 1 88 ? -14.634 -8.672 -2.680 1.00 90.56 88 HIS A O 1
ATOM 660 N N . ASP A 1 89 ? -14.848 -6.966 -1.253 1.00 88.19 89 ASP A N 1
ATOM 661 C CA . ASP A 1 89 ? -15.633 -6.123 -2.164 1.00 88.19 89 ASP A CA 1
ATOM 662 C C . ASP A 1 89 ? -14.756 -5.630 -3.348 1.00 88.19 89 ASP A C 1
ATOM 664 O O . ASP A 1 89 ? -15.263 -5.517 -4.466 1.00 88.19 89 ASP A O 1
ATOM 668 N N . GLY A 1 90 ? -13.440 -5.461 -3.138 1.00 85.44 90 GLY A N 1
ATOM 669 C CA . GLY A 1 90 ? -12.413 -5.246 -4.174 1.00 85.44 90 GLY A CA 1
ATOM 670 C C . GLY A 1 90 ? -11.966 -6.510 -4.935 1.00 85.44 90 GLY A C 1
ATOM 671 O O . GLY A 1 90 ? -11.333 -6.408 -5.984 1.00 85.44 90 GLY A O 1
ATOM 672 N N . GLY A 1 91 ? -12.339 -7.707 -4.465 1.00 87.75 91 GLY A N 1
ATOM 673 C CA . GLY A 1 91 ? -12.138 -8.981 -5.171 1.00 87.75 91 GLY A CA 1
ATOM 674 C C . GLY A 1 91 ? -10.964 -9.856 -4.711 1.00 87.75 91 GLY A C 1
ATOM 675 O O . GLY A 1 91 ? -10.690 -10.854 -5.373 1.00 87.75 91 GLY A O 1
ATOM 676 N N . CYS A 1 92 ? -10.307 -9.533 -3.591 1.00 87.75 92 CYS A N 1
ATOM 677 C CA . CYS A 1 92 ? -9.166 -10.273 -3.021 1.00 87.75 92 CYS A CA 1
ATOM 678 C C . CYS A 1 92 ? -7.944 -10.437 -3.952 1.00 87.75 92 CYS A C 1
ATOM 680 O O . CYS A 1 92 ? -7.218 -11.425 -3.843 1.00 87.75 92 CYS A O 1
ATOM 682 N N . ASP A 1 93 ? -7.738 -9.506 -4.884 1.00 85.19 93 ASP A N 1
ATOM 683 C CA . ASP A 1 93 ? -6.635 -9.531 -5.852 1.00 85.19 93 ASP A CA 1
ATOM 684 C C . ASP A 1 93 ? -5.541 -8.533 -5.431 1.00 85.19 93 ASP A C 1
ATOM 686 O O . ASP A 1 93 ? -5.844 -7.369 -5.143 1.00 85.19 93 ASP A O 1
ATOM 690 N N . CYS A 1 94 ? -4.281 -8.987 -5.404 1.00 85.38 94 CYS A N 1
ATOM 691 C CA . CYS A 1 94 ? -3.108 -8.198 -5.018 1.00 85.38 94 CYS A CA 1
ATOM 692 C C . CYS A 1 94 ? -2.908 -6.946 -5.877 1.00 85.38 94 CYS A C 1
ATOM 694 O O . CYS A 1 94 ? -2.415 -5.945 -5.358 1.00 85.38 94 CYS A O 1
ATOM 696 N N . ALA A 1 95 ? -3.430 -6.921 -7.107 1.00 82.31 95 ALA A N 1
ATOM 697 C CA . ALA A 1 95 ? -3.479 -5.717 -7.935 1.00 82.31 95 ALA A CA 1
ATOM 698 C C . ALA A 1 95 ? -4.180 -4.512 -7.255 1.00 82.31 95 ALA A C 1
ATOM 700 O O . ALA A 1 95 ? -3.953 -3.367 -7.648 1.00 82.31 95 ALA A O 1
ATOM 701 N N . ASN A 1 96 ? -5.019 -4.739 -6.232 1.00 85.12 96 ASN A N 1
ATOM 702 C CA . ASN A 1 96 ? -5.699 -3.683 -5.467 1.00 85.12 96 ASN A CA 1
ATOM 703 C C . ASN A 1 96 ? -4.964 -3.262 -4.180 1.00 85.12 96 ASN A C 1
ATOM 705 O O . ASN A 1 96 ? -5.396 -2.304 -3.537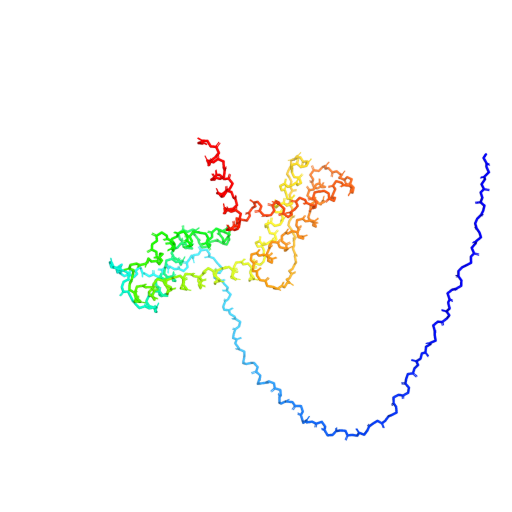 1.00 85.12 96 ASN A O 1
ATOM 709 N N . ILE A 1 97 ? -3.887 -3.948 -3.766 1.00 89.25 97 ILE A N 1
ATOM 710 C CA . ILE A 1 97 ? -3.292 -3.765 -2.425 1.00 89.25 97 ILE A CA 1
ATOM 711 C C . ILE A 1 97 ? -2.831 -2.322 -2.167 1.00 89.25 97 ILE A C 1
ATOM 713 O O . ILE A 1 97 ? -2.938 -1.810 -1.055 1.00 89.25 97 ILE A O 1
ATOM 717 N N . TRP A 1 98 ? -2.412 -1.633 -3.228 1.00 81.69 98 TRP A N 1
ATOM 718 C CA . TRP A 1 98 ? -1.976 -0.240 -3.205 1.00 81.69 98 TRP A CA 1
ATOM 719 C C . TRP A 1 98 ? -3.064 0.752 -2.775 1.00 81.69 98 TRP A C 1
ATOM 721 O O . TRP A 1 98 ? -2.736 1.743 -2.133 1.00 81.69 98 TRP A O 1
ATOM 731 N N . GLY A 1 99 ? -4.338 0.479 -3.084 1.00 83.38 99 GLY A N 1
ATOM 732 C CA . GLY A 1 99 ? -5.485 1.296 -2.659 1.00 83.38 99 GLY A CA 1
ATOM 733 C C . GLY A 1 99 ? -6.224 0.753 -1.429 1.00 83.38 99 GLY A C 1
ATOM 734 O O . GLY A 1 99 ? -7.091 1.433 -0.888 1.00 83.38 99 GLY A O 1
ATOM 735 N N . PHE A 1 100 ? -5.902 -0.462 -0.970 1.00 90.88 100 PHE A N 1
ATOM 736 C CA . PHE A 1 100 ? -6.653 -1.130 0.099 1.00 90.88 100 PHE A CA 1
ATOM 737 C C . PHE A 1 100 ? -6.570 -0.390 1.444 1.00 90.88 100 PHE A C 1
ATOM 739 O O . PHE A 1 100 ? -7.583 -0.241 2.122 1.00 90.88 100 PHE A O 1
ATOM 746 N N . GLU A 1 101 ? -5.387 0.114 1.809 1.00 90.44 101 GLU A N 1
ATOM 747 C CA . GLU A 1 101 ? -5.202 0.940 3.012 1.00 90.44 101 GLU A CA 1
ATOM 748 C C . GLU A 1 101 ? -6.035 2.232 2.945 1.00 90.44 101 GLU A C 1
ATOM 750 O O . GLU A 1 101 ? -6.721 2.561 3.911 1.00 90.44 101 GLU A O 1
ATOM 755 N N . GLU A 1 102 ? -6.046 2.910 1.790 1.00 88.06 102 GLU A N 1
ATOM 756 C CA . GLU A 1 102 ? -6.805 4.148 1.567 1.00 88.06 102 GLU A CA 1
ATOM 757 C C . GLU A 1 102 ? -8.315 3.907 1.735 1.00 88.06 102 GLU A C 1
ATOM 759 O O . GLU A 1 102 ? -8.947 4.592 2.535 1.00 88.06 102 GLU A O 1
ATOM 764 N N . GLU A 1 103 ? -8.889 2.881 1.088 1.00 91.38 103 GLU A N 1
ATOM 765 C CA . GLU A 1 103 ? -10.315 2.538 1.245 1.00 91.38 103 GLU A CA 1
ATOM 766 C C . GLU A 1 103 ? -10.688 2.119 2.683 1.00 91.38 103 GLU A C 1
ATOM 768 O O . GLU A 1 103 ? -11.817 2.354 3.136 1.00 91.38 103 GLU A O 1
ATOM 773 N N . VAL A 1 104 ? -9.757 1.496 3.414 1.00 92.62 104 VAL A N 1
ATOM 774 C CA . VAL A 1 104 ? -9.944 1.132 4.825 1.00 92.62 104 VAL A CA 1
ATOM 775 C C . VAL A 1 104 ? -9.962 2.372 5.713 1.00 92.62 104 VAL A C 1
ATOM 777 O O . VAL A 1 104 ? -10.900 2.518 6.505 1.00 92.62 104 VAL A O 1
ATOM 780 N N . ASP A 1 105 ? -8.990 3.273 5.576 1.00 90.19 105 ASP A N 1
ATOM 781 C CA . ASP A 1 105 ? -8.904 4.480 6.400 1.00 90.19 105 ASP A CA 1
ATOM 782 C C . ASP A 1 105 ? -10.033 5.479 6.099 1.00 90.19 105 ASP A C 1
ATOM 784 O O . ASP A 1 105 ? -10.608 6.029 7.044 1.00 90.19 105 ASP A O 1
ATOM 788 N N . ASP A 1 106 ? -10.468 5.607 4.839 1.00 89.94 106 ASP A N 1
ATOM 789 C CA . ASP A 1 106 ? -11.664 6.377 4.449 1.00 89.94 106 ASP A CA 1
ATOM 790 C C . ASP A 1 106 ? -12.912 5.881 5.213 1.00 89.94 106 ASP A C 1
ATOM 792 O O . ASP A 1 106 ? -13.710 6.663 5.751 1.00 89.94 106 ASP A O 1
ATOM 796 N N . LEU A 1 107 ? -13.071 4.554 5.343 1.00 92.06 107 LEU A N 1
ATOM 797 C CA . LEU A 1 107 ? -14.153 3.960 6.131 1.00 92.06 107 LEU A CA 1
ATOM 798 C C . LEU A 1 107 ? -13.965 4.202 7.641 1.00 92.06 107 LEU A C 1
ATOM 800 O O . LEU A 1 107 ? -14.963 4.420 8.346 1.00 92.06 107 LEU A O 1
ATOM 804 N N . MET A 1 108 ? -12.724 4.168 8.143 1.00 92.50 108 MET A N 1
ATOM 805 C CA . MET A 1 108 ? -12.412 4.420 9.553 1.00 92.50 108 MET A CA 1
ATOM 806 C C . MET A 1 108 ? -12.686 5.870 9.959 1.00 92.50 108 MET A C 1
ATOM 808 O O . MET A 1 108 ? -13.326 6.084 10.992 1.00 92.50 108 MET A O 1
ATOM 812 N N . GLU A 1 109 ? -12.282 6.863 9.164 1.00 90.31 109 GLU A N 1
ATOM 813 C CA . GLU A 1 109 ? -12.596 8.270 9.434 1.00 90.31 109 GLU A CA 1
ATOM 814 C C . GLU A 1 109 ? -14.109 8.518 9.334 1.00 90.31 109 GLU A C 1
ATOM 816 O O . GLU A 1 109 ? -14.723 9.015 10.284 1.00 90.31 109 GLU A O 1
ATOM 821 N N . ALA A 1 110 ? -14.757 8.071 8.252 1.00 89.00 110 ALA A N 1
ATOM 822 C CA . ALA A 1 110 ? -16.175 8.348 8.014 1.00 89.00 110 ALA A CA 1
ATOM 823 C C . ALA A 1 110 ? -17.139 7.759 9.070 1.00 89.00 110 ALA A C 1
ATOM 825 O O . ALA A 1 110 ? -18.252 8.270 9.231 1.00 89.00 110 ALA A O 1
ATOM 826 N N . ASN A 1 111 ? -16.754 6.689 9.784 1.00 88.50 111 ASN A N 1
ATOM 827 C CA . ASN A 1 111 ? -17.653 5.950 10.691 1.00 88.50 111 ASN A CA 1
ATOM 828 C C . ASN A 1 111 ? -17.149 5.811 12.139 1.00 88.50 111 ASN A C 1
ATOM 830 O O . ASN A 1 111 ? -17.961 5.601 13.053 1.00 88.50 111 ASN A O 1
ATOM 834 N N . PHE A 1 112 ? -15.837 5.900 12.366 1.00 90.88 112 PHE A N 1
ATOM 835 C CA . PHE A 1 112 ? -15.199 5.548 13.638 1.00 90.88 112 PHE A CA 1
ATOM 836 C C . PHE A 1 112 ? -14.270 6.636 14.198 1.00 90.88 112 PHE A C 1
ATOM 838 O O . PHE A 1 112 ? -13.590 6.377 15.191 1.00 90.88 112 PHE A O 1
ATOM 845 N N . ASP A 1 113 ? -14.287 7.859 13.657 1.00 89.88 113 ASP A N 1
ATOM 846 C CA . ASP A 1 113 ? -13.446 8.941 14.179 1.00 89.88 113 ASP A CA 1
ATOM 847 C C . ASP A 1 113 ? -13.750 9.343 15.642 1.00 89.88 113 ASP A C 1
ATOM 849 O O . ASP A 1 113 ? -14.895 9.269 16.096 1.00 89.88 113 ASP A O 1
ATOM 853 N N . GLU A 1 114 ? -12.722 9.740 16.403 1.00 84.75 114 GLU A N 1
ATOM 854 C CA . GLU A 1 114 ? -12.816 10.059 17.838 1.00 84.75 114 GLU A CA 1
ATOM 855 C C . GLU A 1 114 ? -13.386 11.471 18.063 1.00 84.75 114 GLU A C 1
ATOM 857 O O . GLU A 1 114 ? -12.793 12.482 17.693 1.00 84.75 114 GLU A O 1
ATOM 862 N N . SER A 1 115 ? -14.543 11.571 18.725 1.00 88.62 115 SER A N 1
ATOM 863 C CA . SER A 1 115 ? -15.198 12.851 18.991 1.00 88.62 115 SER A CA 1
ATOM 864 C C . SER A 1 115 ? -14.884 13.359 20.400 1.00 88.62 115 SER A C 1
ATOM 866 O O . SER A 1 115 ? -15.044 12.613 21.362 1.00 88.62 115 SER A O 1
ATOM 868 N N . PRO A 1 116 ? -14.645 14.670 20.605 1.00 89.31 116 PRO A N 1
ATOM 869 C CA . PRO A 1 116 ? -14.561 15.278 21.943 1.00 89.31 116 PRO A CA 1
ATOM 870 C C . PRO A 1 116 ? -15.830 15.169 22.820 1.00 89.31 116 PRO A C 1
ATOM 872 O O . PRO A 1 116 ? -15.876 15.759 23.900 1.00 89.31 116 PRO A O 1
ATOM 875 N N . ASN A 1 117 ? -16.879 14.489 22.340 1.00 90.94 117 ASN A N 1
ATOM 876 C CA . ASN A 1 117 ? -18.138 14.222 23.042 1.00 90.94 117 ASN A CA 1
ATOM 877 C C . ASN A 1 117 ? -18.391 12.719 23.271 1.00 90.94 117 ASN A C 1
ATOM 879 O O . ASN A 1 117 ? -19.437 12.368 23.823 1.00 90.94 117 ASN A O 1
ATOM 883 N N . ASP A 1 118 ? -17.493 11.843 22.814 1.00 87.69 118 ASP A N 1
ATOM 884 C CA . ASP A 1 118 ? -17.542 10.419 23.131 1.00 87.69 118 ASP A CA 1
ATOM 885 C C . ASP A 1 118 ? -17.258 10.179 24.625 1.00 87.69 118 ASP A C 1
ATOM 887 O O . ASP A 1 118 ? -16.816 11.053 25.375 1.00 87.69 118 ASP A O 1
ATOM 891 N N . THR A 1 119 ? -17.568 8.968 25.077 1.00 92.81 119 THR A N 1
ATOM 892 C CA . THR A 1 119 ? -17.154 8.463 26.390 1.00 92.81 119 THR A CA 1
ATOM 893 C C . THR A 1 119 ? -15.912 7.588 26.251 1.00 92.81 119 THR A C 1
ATOM 895 O O . THR A 1 119 ? -15.755 6.932 25.226 1.00 92.81 119 THR A O 1
ATOM 898 N N . ASP A 1 120 ? -15.122 7.435 27.323 1.00 91.12 120 ASP A N 1
ATOM 899 C CA . ASP A 1 120 ? -13.927 6.569 27.378 1.00 91.12 120 ASP A CA 1
ATOM 900 C C . ASP A 1 120 ? -14.156 5.162 26.776 1.00 91.12 120 ASP A C 1
ATOM 902 O O . ASP A 1 120 ? -13.244 4.521 26.253 1.00 91.12 120 ASP A O 1
ATOM 906 N N . LYS A 1 121 ? -15.395 4.659 26.878 1.00 90.00 121 LYS A N 1
ATOM 907 C CA . LYS A 1 121 ? -15.842 3.371 26.336 1.00 90.00 121 LYS A CA 1
ATOM 908 C C . LYS A 1 121 ? -16.006 3.394 24.809 1.00 90.00 121 LYS A C 1
ATOM 910 O O . LYS A 1 121 ? -15.661 2.411 24.159 1.00 90.00 121 LYS A O 1
ATOM 915 N N . GLN A 1 122 ? -16.550 4.475 24.253 1.00 90.31 122 GLN A N 1
ATOM 916 C CA . GLN A 1 122 ? -16.701 4.668 22.809 1.00 90.31 122 GLN A CA 1
ATOM 917 C C . GLN A 1 122 ? -15.342 4.927 22.153 1.00 90.31 122 GLN A C 1
ATOM 919 O O . GLN A 1 122 ? -15.065 4.300 21.137 1.00 90.31 122 GLN A O 1
ATOM 924 N N . ASP A 1 123 ? -14.462 5.719 22.774 1.00 89.88 123 ASP A N 1
ATOM 925 C CA . ASP A 1 123 ? -13.077 5.892 22.307 1.00 89.88 123 ASP A CA 1
ATOM 926 C C . ASP A 1 123 ? -12.334 4.550 22.286 1.00 89.88 123 ASP A C 1
ATOM 928 O O . ASP A 1 123 ? -11.736 4.161 21.285 1.00 89.88 123 ASP A O 1
ATOM 932 N N . ALA A 1 124 ? -12.424 3.783 23.381 1.00 85.88 124 ALA A N 1
ATOM 933 C CA . ALA A 1 124 ? -11.816 2.460 23.460 1.00 85.88 124 ALA A CA 1
ATOM 934 C C . ALA A 1 124 ? -12.393 1.489 22.416 1.00 85.88 124 ALA A C 1
ATOM 936 O O . ALA A 1 124 ? -11.651 0.671 21.884 1.00 85.88 124 ALA A O 1
ATOM 937 N N . TYR A 1 125 ? -13.688 1.569 22.095 1.00 90.69 125 TYR A N 1
ATOM 938 C CA . TYR A 1 125 ? -14.265 0.803 20.989 1.00 90.69 125 TYR A CA 1
ATOM 939 C C . TYR A 1 125 ? -13.701 1.259 19.636 1.00 90.69 125 TYR A C 1
ATOM 941 O O . TYR A 1 125 ? -13.218 0.417 18.888 1.00 90.69 125 TYR A O 1
ATOM 949 N N . LYS A 1 126 ? -13.702 2.567 19.346 1.00 90.69 126 LYS A N 1
ATOM 950 C CA . LYS A 1 126 ? -13.235 3.168 18.083 1.00 90.69 126 LYS A CA 1
ATOM 951 C C . LYS A 1 126 ? -11.762 2.885 17.789 1.00 90.69 126 LYS A C 1
ATOM 953 O O . LYS A 1 126 ? -11.451 2.431 16.692 1.00 90.69 126 LYS A O 1
ATOM 958 N N . ARG A 1 127 ? -10.875 3.054 18.777 1.00 86.19 127 ARG A N 1
ATOM 959 C CA . ARG A 1 127 ? -9.468 2.625 18.673 1.00 86.19 127 ARG A CA 1
ATOM 960 C C . ARG A 1 127 ? -9.351 1.131 18.407 1.00 86.19 127 ARG A C 1
ATOM 962 O O . ARG A 1 127 ? -8.623 0.745 17.508 1.00 86.19 127 ARG A O 1
ATOM 969 N N . GLY A 1 128 ? -10.155 0.308 19.083 1.00 84.69 128 GLY A N 1
ATOM 970 C CA . GLY A 1 128 ? -10.254 -1.112 18.756 1.00 84.69 128 GLY A CA 1
ATOM 971 C C . GLY A 1 128 ? -10.613 -1.361 17.286 1.00 84.69 128 GLY A C 1
ATOM 972 O O . GLY A 1 128 ? -9.997 -2.217 16.666 1.00 84.69 128 GLY A O 1
ATOM 973 N N . VAL A 1 129 ? -11.570 -0.623 16.706 1.00 91.62 129 VAL A N 1
ATOM 974 C CA . VAL A 1 129 ? -11.923 -0.771 15.278 1.00 91.62 129 VAL A CA 1
ATOM 975 C C . VAL A 1 129 ? -10.735 -0.430 14.373 1.00 91.62 129 VAL A C 1
ATOM 977 O O . VAL A 1 129 ? -10.418 -1.234 13.504 1.00 91.62 129 VAL A O 1
ATOM 980 N N . ARG A 1 130 ? -10.037 0.689 14.606 1.00 89.50 130 ARG A N 1
ATOM 981 C CA . ARG A 1 130 ? -8.837 1.057 13.830 1.00 89.50 130 ARG A CA 1
ATOM 982 C C . ARG A 1 130 ? -7.725 0.006 13.956 1.00 89.50 130 ARG A C 1
ATOM 984 O O . ARG A 1 130 ? -7.270 -0.515 12.943 1.00 89.50 130 ARG A O 1
ATOM 991 N N . ASP A 1 131 ? -7.377 -0.394 15.180 1.00 85.31 131 ASP A N 1
ATOM 992 C CA . ASP A 1 131 ? -6.352 -1.416 15.445 1.00 85.31 131 ASP A CA 1
ATOM 993 C C . ASP A 1 131 ? -6.698 -2.762 14.773 1.00 85.31 131 ASP A C 1
ATOM 995 O O . ASP A 1 131 ? -5.828 -3.449 14.244 1.00 85.31 131 ASP A O 1
ATOM 999 N N . GLY A 1 132 ? -7.980 -3.146 14.763 1.00 85.31 132 GLY A N 1
ATOM 1000 C CA . GLY A 1 132 ? -8.450 -4.362 14.095 1.00 85.31 132 GLY A CA 1
ATOM 1001 C C . GLY A 1 132 ? -8.464 -4.281 12.569 1.00 85.31 132 GLY A C 1
ATOM 1002 O O . GLY A 1 132 ? -8.300 -5.306 11.918 1.00 85.31 132 GLY A O 1
ATOM 1003 N N . ALA A 1 133 ? -8.672 -3.095 11.998 1.00 90.69 133 ALA A N 1
ATOM 1004 C CA . ALA A 1 133 ? -8.623 -2.888 10.555 1.00 90.69 133 ALA A CA 1
ATOM 1005 C C . ALA A 1 133 ? -7.173 -2.909 10.044 1.00 90.69 133 ALA A C 1
ATOM 1007 O O . ALA A 1 133 ? -6.868 -3.642 9.106 1.00 90.69 133 ALA A O 1
ATOM 1008 N N . SER A 1 134 ? -6.272 -2.204 10.740 1.00 84.12 134 SER A N 1
ATOM 1009 C CA . SER A 1 134 ? -4.829 -2.180 10.459 1.00 84.12 134 SER A CA 1
ATOM 1010 C C . SER A 1 134 ? -4.207 -3.583 10.436 1.00 84.12 134 SER A C 1
ATOM 1012 O O . SER A 1 134 ? -3.415 -3.872 9.546 1.00 84.12 134 SER A O 1
ATOM 1014 N N . LEU A 1 135 ? -4.627 -4.492 11.329 1.00 83.81 135 LEU A N 1
ATOM 1015 C CA . LEU A 1 135 ? -4.167 -5.889 11.304 1.00 83.81 135 LEU A CA 1
ATOM 1016 C C . LEU A 1 135 ? -4.429 -6.594 9.962 1.00 83.81 135 LEU A C 1
ATOM 1018 O O . LEU A 1 135 ? -3.577 -7.361 9.529 1.00 83.81 135 LEU A O 1
ATOM 1022 N N . VAL A 1 136 ? -5.567 -6.336 9.308 1.00 89.38 136 VAL A N 1
ATOM 1023 C CA . VAL A 1 136 ? -5.924 -6.961 8.017 1.00 89.38 136 VAL A CA 1
ATOM 1024 C C . VAL A 1 136 ? -5.203 -6.289 6.848 1.00 89.38 136 VAL A C 1
ATOM 1026 O O . VAL A 1 136 ? -4.814 -6.971 5.904 1.00 89.38 136 VAL A O 1
ATOM 1029 N N . VAL A 1 137 ? -4.984 -4.971 6.924 1.00 88.00 137 VAL A N 1
ATOM 1030 C CA . VAL A 1 137 ? -4.152 -4.236 5.956 1.00 88.00 137 VAL A CA 1
ATOM 1031 C C . VAL A 1 137 ? -2.737 -4.815 5.955 1.00 88.00 137 VAL A C 1
ATOM 1033 O O . VAL A 1 137 ? -2.297 -5.329 4.932 1.00 88.00 137 VAL A O 1
ATOM 1036 N N . THR A 1 138 ? -2.080 -4.876 7.116 1.00 82.12 138 THR A N 1
ATOM 1037 C CA . THR A 1 138 ? -0.731 -5.452 7.237 1.00 82.12 138 THR A CA 1
ATOM 1038 C C . THR A 1 138 ? -0.686 -6.953 6.915 1.00 82.12 138 THR A C 1
ATOM 1040 O O . THR A 1 138 ? 0.318 -7.425 6.389 1.00 82.12 138 THR A O 1
ATOM 1043 N N . GLU A 1 139 ? -1.743 -7.727 7.196 1.00 86.00 139 GLU A N 1
ATOM 1044 C CA . GLU A 1 139 ? -1.814 -9.149 6.819 1.00 86.00 139 GLU A CA 1
ATOM 1045 C C . GLU A 1 139 ? -1.768 -9.323 5.292 1.00 86.00 139 GLU A C 1
ATOM 1047 O O . GLU A 1 139 ? -0.896 -10.043 4.801 1.00 86.00 139 GLU A O 1
ATOM 1052 N N . HIS A 1 140 ? -2.615 -8.609 4.543 1.00 87.38 140 HIS A N 1
ATOM 1053 C CA . HIS A 1 140 ? -2.662 -8.715 3.080 1.00 87.38 140 HIS A CA 1
ATOM 1054 C C . HIS A 1 140 ? -1.519 -7.975 2.366 1.00 87.38 140 HIS A C 1
ATOM 1056 O O . HIS A 1 140 ? -1.074 -8.432 1.317 1.00 87.38 140 HIS A O 1
ATOM 1062 N N . GLU A 1 141 ? -0.972 -6.891 2.924 1.00 84.00 141 GLU A N 1
ATOM 1063 C CA . GLU A 1 141 ? 0.239 -6.247 2.388 1.00 84.00 141 GLU A CA 1
ATOM 1064 C C . GLU A 1 141 ? 1.444 -7.182 2.451 1.00 84.00 141 GLU A C 1
ATOM 1066 O O . GLU A 1 141 ? 2.200 -7.296 1.490 1.00 84.00 141 GLU A O 1
ATOM 1071 N N . ARG A 1 142 ? 1.600 -7.898 3.565 1.00 78.19 142 ARG A N 1
ATOM 1072 C CA . ARG A 1 142 ? 2.651 -8.898 3.757 1.00 78.19 142 ARG A CA 1
ATOM 1073 C C . ARG A 1 142 ? 2.453 -10.115 2.842 1.00 78.19 142 ARG A C 1
ATOM 1075 O O . ARG A 1 142 ? 3.420 -10.621 2.279 1.00 78.19 142 ARG A O 1
ATOM 1082 N N . GLU A 1 143 ? 1.214 -10.574 2.650 1.00 81.81 143 GLU A N 1
ATOM 1083 C CA . GLU A 1 143 ? 0.903 -11.638 1.680 1.00 81.81 143 GLU A CA 1
ATOM 1084 C C . GLU A 1 143 ? 1.215 -11.212 0.234 1.00 81.81 143 GLU A C 1
ATOM 1086 O O . GLU A 1 143 ? 1.892 -11.951 -0.478 1.00 81.81 143 GLU A O 1
ATOM 1091 N N . CYS A 1 144 ? 0.768 -10.027 -0.191 1.00 83.00 144 CYS A N 1
ATOM 1092 C CA . CYS A 1 144 ? 0.879 -9.577 -1.580 1.00 83.00 144 CYS A CA 1
ATOM 1093 C C . CYS A 1 144 ? 2.251 -9.001 -1.964 1.00 83.00 144 CYS A C 1
ATOM 1095 O O . CYS A 1 144 ? 2.630 -9.114 -3.128 1.00 83.00 144 CYS A O 1
ATOM 1097 N N . LEU A 1 145 ? 2.985 -8.373 -1.036 1.00 79.00 145 LEU A N 1
ATOM 1098 C CA . LEU A 1 145 ? 4.247 -7.676 -1.334 1.00 79.00 145 LEU A CA 1
ATOM 1099 C C . LEU A 1 145 ? 5.492 -8.455 -0.872 1.00 79.00 145 LEU A C 1
ATOM 1101 O O . LEU A 1 145 ? 6.491 -8.457 -1.592 1.00 79.00 145 LEU A O 1
ATOM 1105 N N . ASP A 1 146 ? 5.439 -9.157 0.271 1.00 68.56 146 ASP A N 1
ATOM 1106 C CA . ASP A 1 146 ? 6.603 -9.896 0.797 1.00 68.56 146 ASP A CA 1
ATOM 1107 C C . ASP A 1 146 ? 6.625 -11.360 0.332 1.00 68.56 146 ASP A C 1
ATOM 1109 O O . ASP A 1 146 ? 7.667 -11.866 -0.091 1.00 68.56 146 ASP A O 1
ATOM 1113 N N . GLU A 1 147 ? 5.490 -12.070 0.418 1.00 68.69 147 GLU A N 1
ATOM 1114 C CA . GLU A 1 147 ? 5.417 -13.483 0.007 1.00 68.69 147 GLU A CA 1
ATOM 1115 C C . GLU A 1 147 ? 5.325 -13.654 -1.522 1.00 68.69 147 GLU A C 1
ATOM 1117 O O . GLU A 1 147 ? 5.793 -14.668 -2.051 1.00 68.69 147 GLU A O 1
ATOM 1122 N N . THR A 1 148 ? 4.795 -12.657 -2.242 1.00 64.06 148 THR A N 1
ATOM 1123 C CA . THR A 1 148 ? 4.731 -12.615 -3.715 1.00 64.06 148 THR A CA 1
ATOM 1124 C C . THR A 1 148 ? 5.349 -11.334 -4.297 1.00 64.06 148 THR A C 1
ATOM 1126 O O . THR A 1 148 ? 4.632 -10.502 -4.850 1.00 64.06 148 THR A O 1
ATOM 1129 N N . PRO A 1 149 ? 6.688 -11.173 -4.279 1.00 62.53 149 PRO A N 1
ATOM 1130 C CA . PRO A 1 149 ? 7.354 -9.960 -4.774 1.00 62.53 149 PRO A CA 1
ATOM 1131 C C . PRO A 1 149 ? 7.208 -9.729 -6.293 1.00 62.53 149 PRO A C 1
ATOM 1133 O O . PRO A 1 149 ? 7.685 -8.718 -6.806 1.00 62.53 149 PRO A O 1
ATOM 1136 N N . ASP A 1 150 ? 6.554 -10.646 -7.017 1.00 71.00 150 ASP A N 1
ATOM 1137 C CA . ASP A 1 150 ? 6.201 -10.531 -8.437 1.00 71.00 150 ASP A CA 1
ATOM 1138 C C . ASP A 1 150 ? 5.415 -9.237 -8.744 1.00 71.00 150 ASP A C 1
ATOM 1140 O O . ASP A 1 150 ? 5.691 -8.606 -9.763 1.00 71.00 150 ASP A O 1
ATOM 1144 N N . GLU A 1 151 ? 4.548 -8.761 -7.838 1.00 67.69 151 GLU A N 1
ATOM 1145 C CA . GLU A 1 151 ? 3.857 -7.459 -7.969 1.00 67.69 151 GLU A CA 1
ATOM 1146 C C . GLU A 1 151 ? 4.846 -6.279 -8.059 1.00 67.69 151 GLU A C 1
ATOM 1148 O O . GLU A 1 151 ? 4.668 -5.362 -8.861 1.00 67.69 151 GLU A O 1
ATOM 1153 N N . CYS A 1 152 ? 5.946 -6.316 -7.300 1.00 74.12 152 CYS A N 1
ATOM 1154 C CA . CYS A 1 152 ? 6.992 -5.288 -7.340 1.00 74.12 152 CYS A CA 1
ATOM 1155 C C . CYS A 1 152 ? 7.796 -5.340 -8.652 1.00 74.12 152 CYS A C 1
ATOM 1157 O O . CYS A 1 152 ? 8.213 -4.302 -9.177 1.00 74.12 152 CYS A O 1
ATOM 1159 N N . PHE A 1 153 ? 7.990 -6.541 -9.214 1.00 73.69 153 PHE A N 1
ATOM 1160 C CA . PHE A 1 153 ? 8.615 -6.712 -10.529 1.00 73.69 153 PHE A CA 1
ATOM 1161 C C . PHE A 1 153 ? 7.709 -6.216 -11.655 1.00 73.69 153 PHE A C 1
ATOM 1163 O O . PHE A 1 153 ? 8.185 -5.476 -12.519 1.00 73.69 153 PHE A O 1
ATOM 1170 N N . ASP A 1 154 ? 6.423 -6.564 -11.645 1.00 75.56 154 ASP A N 1
ATOM 1171 C CA . ASP A 1 154 ? 5.488 -6.139 -12.686 1.00 75.56 154 ASP A CA 1
ATOM 1172 C C . ASP A 1 154 ? 5.167 -4.634 -12.592 1.00 75.56 154 ASP A C 1
ATOM 1174 O O . ASP A 1 154 ? 5.090 -3.980 -13.634 1.00 75.56 154 ASP A O 1
ATOM 1178 N N . LEU A 1 155 ? 5.140 -4.037 -11.392 1.00 78.44 155 LEU A N 1
ATOM 1179 C CA . LEU A 1 155 ? 5.102 -2.579 -11.194 1.00 78.44 155 LEU A CA 1
ATOM 1180 C C . LEU A 1 155 ? 6.315 -1.876 -11.834 1.00 78.44 155 LEU A C 1
ATOM 1182 O O . LEU A 1 155 ? 6.145 -0.975 -12.659 1.00 78.44 155 LEU A O 1
ATOM 1186 N N . GLY A 1 156 ? 7.541 -2.301 -11.503 1.00 75.44 156 GLY A N 1
ATOM 1187 C CA . GLY A 1 156 ? 8.767 -1.716 -12.066 1.00 75.44 156 GLY A CA 1
ATOM 1188 C C . GLY A 1 156 ? 8.905 -1.938 -13.578 1.00 75.44 156 GLY A C 1
ATOM 1189 O O . GLY A 1 156 ? 9.337 -1.052 -14.319 1.00 75.44 156 GLY A O 1
ATOM 1190 N N . SER A 1 157 ? 8.473 -3.106 -14.058 1.00 77.00 157 SER A N 1
ATOM 1191 C CA . SER A 1 157 ? 8.418 -3.463 -15.479 1.00 77.00 157 SER A CA 1
ATOM 1192 C C . SER A 1 157 ? 7.409 -2.596 -16.244 1.00 77.00 157 SER A C 1
ATOM 1194 O O . SER A 1 157 ? 7.721 -2.078 -17.320 1.00 77.00 157 SER A O 1
ATOM 1196 N N . ALA A 1 158 ? 6.222 -2.364 -15.675 1.00 76.25 158 ALA A N 1
ATOM 1197 C CA . ALA A 1 158 ? 5.196 -1.501 -16.251 1.00 76.25 158 ALA A CA 1
ATOM 1198 C C . ALA A 1 158 ? 5.613 -0.020 -16.265 1.00 76.25 158 ALA A C 1
ATOM 1200 O O . ALA A 1 158 ? 5.364 0.665 -17.260 1.00 76.25 158 ALA A O 1
ATOM 1201 N N . ALA A 1 159 ? 6.298 0.463 -15.222 1.00 76.50 159 ALA A N 1
ATOM 1202 C CA . ALA A 1 159 ? 6.877 1.807 -15.193 1.00 76.50 159 ALA A CA 1
ATOM 1203 C C . ALA A 1 159 ? 7.934 1.998 -16.298 1.00 76.50 159 ALA A C 1
ATOM 1205 O O . ALA A 1 159 ? 7.840 2.944 -17.084 1.00 76.50 159 ALA A O 1
ATOM 1206 N N . ALA A 1 160 ? 8.873 1.053 -16.447 1.00 74.88 160 ALA A N 1
ATOM 1207 C CA . ALA A 1 160 ? 9.851 1.082 -17.538 1.00 74.88 160 ALA A CA 1
ATOM 1208 C C . ALA A 1 160 ? 9.200 1.013 -18.926 1.00 74.88 160 ALA A C 1
ATOM 1210 O O . ALA A 1 160 ? 9.668 1.683 -19.847 1.00 74.88 160 ALA A O 1
ATOM 1211 N N . MET A 1 161 ? 8.122 0.238 -19.094 1.00 73.69 161 MET A N 1
ATOM 1212 C CA . MET A 1 161 ? 7.371 0.199 -20.353 1.00 73.69 161 MET A CA 1
ATOM 1213 C C . MET A 1 161 ? 6.681 1.532 -20.673 1.00 73.69 161 MET A C 1
ATOM 1215 O O . MET A 1 161 ? 6.660 1.910 -21.844 1.00 73.69 161 MET A O 1
ATOM 1219 N N . GLN A 1 162 ? 6.156 2.259 -19.678 1.00 73.44 162 GLN A N 1
ATOM 1220 C CA . GLN A 1 162 ? 5.556 3.582 -19.896 1.00 73.44 162 GLN A CA 1
ATOM 1221 C C . GLN A 1 162 ? 6.607 4.617 -20.319 1.00 73.44 162 GLN A C 1
ATOM 1223 O O . GLN A 1 162 ? 6.468 5.205 -21.392 1.00 73.44 162 GLN A O 1
ATOM 1228 N N . ILE A 1 163 ? 7.702 4.766 -19.563 1.00 74.44 163 ILE A N 1
ATOM 1229 C CA . ILE A 1 163 ? 8.772 5.725 -19.899 1.00 74.44 163 ILE A CA 1
ATOM 1230 C C . ILE A 1 163 ? 9.400 5.394 -21.264 1.00 74.44 163 ILE A C 1
ATOM 1232 O O . ILE A 1 163 ? 9.580 6.276 -22.107 1.00 74.44 163 ILE A O 1
ATOM 1236 N N . ALA A 1 164 ? 9.693 4.115 -21.531 1.00 69.12 164 ALA A N 1
ATOM 1237 C CA . ALA A 1 164 ? 10.267 3.698 -22.810 1.00 69.12 164 ALA A CA 1
ATOM 1238 C C . ALA A 1 164 ? 9.331 3.979 -23.998 1.00 69.12 164 ALA A C 1
ATOM 1240 O O . ALA A 1 164 ? 9.815 4.373 -25.062 1.00 69.12 164 ALA A O 1
ATOM 1241 N N . PHE A 1 165 ? 8.013 3.816 -23.821 1.00 72.19 165 PHE A N 1
ATOM 1242 C CA . PHE A 1 165 ? 7.008 4.118 -24.844 1.00 72.19 165 PHE A CA 1
ATOM 1243 C C . PHE A 1 165 ? 6.859 5.624 -25.105 1.00 72.19 165 PHE A C 1
ATOM 1245 O O . PHE A 1 165 ? 6.736 6.026 -26.263 1.00 72.19 165 PHE A O 1
ATOM 1252 N N . ASP A 1 166 ? 6.904 6.462 -24.067 1.00 75.44 166 ASP A N 1
ATOM 1253 C CA . ASP A 1 166 ? 6.798 7.918 -24.219 1.00 75.44 166 ASP A CA 1
ATOM 1254 C C . ASP A 1 166 ? 8.079 8.537 -24.814 1.00 75.44 166 ASP A C 1
ATOM 1256 O O . ASP A 1 166 ? 7.994 9.442 -25.651 1.00 75.44 166 ASP A O 1
ATOM 1260 N N . TYR A 1 167 ? 9.264 8.001 -24.488 1.00 78.31 167 TYR A N 1
ATOM 1261 C CA . TYR A 1 167 ? 10.523 8.354 -25.163 1.00 78.31 167 TYR A CA 1
ATOM 1262 C C . TYR A 1 167 ? 10.545 7.896 -26.631 1.00 78.31 167 TYR A C 1
ATOM 1264 O O . TYR A 1 167 ? 10.997 8.627 -27.518 1.00 78.31 167 TYR A O 1
ATOM 1272 N N . CYS A 1 168 ? 10.056 6.684 -26.906 1.00 73.88 168 CYS A N 1
ATOM 1273 C CA . CYS A 1 168 ? 10.009 6.097 -28.240 1.00 73.88 168 CYS A CA 1
ATOM 1274 C C . CYS A 1 168 ? 8.764 5.199 -28.386 1.00 73.88 168 CYS A C 1
ATOM 1276 O O . CYS A 1 168 ? 8.745 4.108 -27.832 1.00 73.88 168 CYS A O 1
ATOM 1278 N N . PRO A 1 169 ? 7.720 5.589 -29.142 1.00 70.38 169 PRO A N 1
ATOM 1279 C CA . PRO A 1 169 ? 6.517 4.764 -29.305 1.00 70.38 169 PRO A CA 1
ATOM 1280 C C . PRO A 1 169 ? 6.599 3.837 -30.532 1.00 70.38 169 PRO A C 1
ATOM 1282 O O . PRO A 1 169 ? 7.051 4.240 -31.607 1.00 70.38 169 PRO A O 1
ATOM 1285 N N . PHE A 1 170 ? 6.103 2.600 -30.414 1.00 58.44 170 PHE A N 1
ATOM 1286 C CA . PHE A 1 170 ? 6.322 1.543 -31.419 1.00 58.44 170 PHE A CA 1
ATOM 1287 C C . PHE A 1 170 ? 5.247 0.438 -31.439 1.00 58.44 170 PHE A C 1
ATOM 1289 O O . PHE A 1 170 ? 4.256 0.468 -30.712 1.00 58.44 170 PHE A O 1
ATOM 1296 N N . SER A 1 171 ? 5.435 -0.557 -32.314 1.00 47.28 171 SER A N 1
ATOM 1297 C CA . SER A 1 171 ? 4.514 -1.674 -32.558 1.00 47.28 171 SER A CA 1
ATOM 1298 C C . SER A 1 171 ? 4.912 -2.968 -31.823 1.00 47.28 171 SER A C 1
ATOM 1300 O O . SER A 1 171 ? 5.280 -3.947 -32.466 1.00 47.28 171 SER A O 1
ATOM 1302 N N . ALA A 1 172 ? 4.805 -2.923 -30.493 1.00 36.09 172 ALA A N 1
ATOM 1303 C CA . ALA A 1 172 ? 4.640 -4.016 -29.519 1.00 36.09 172 ALA A CA 1
ATOM 1304 C C . ALA A 1 172 ? 5.339 -5.383 -29.732 1.00 36.09 172 ALA A C 1
ATOM 1306 O O . ALA A 1 172 ? 4.879 -6.200 -30.532 1.00 36.09 172 ALA A O 1
ATOM 1307 N N . GLN A 1 173 ? 6.278 -5.711 -28.831 1.00 40.44 173 GLN A N 1
ATOM 1308 C CA . GLN A 1 173 ? 6.322 -6.979 -28.070 1.00 40.44 173 GLN A CA 1
ATOM 1309 C C . GLN A 1 173 ? 7.312 -6.856 -26.887 1.00 40.44 173 GLN A C 1
ATOM 1311 O O . GLN A 1 173 ? 8.351 -6.224 -27.042 1.00 40.44 173 GLN A O 1
ATOM 1316 N N . ALA A 1 174 ? 6.983 -7.422 -25.717 1.00 39.41 174 ALA A N 1
ATOM 1317 C CA . ALA A 1 174 ? 7.774 -7.310 -24.481 1.00 39.41 174 ALA A CA 1
ATOM 1318 C C . ALA A 1 174 ? 7.743 -8.618 -23.661 1.00 39.41 174 ALA A C 1
ATOM 1320 O O . ALA A 1 174 ? 6.722 -9.307 -23.656 1.00 39.41 174 ALA A O 1
ATOM 1321 N N . ASP A 1 175 ? 8.847 -8.922 -22.966 1.00 35.38 175 ASP A N 1
ATOM 1322 C CA . ASP A 1 175 ? 9.089 -10.145 -22.177 1.00 35.38 175 ASP A CA 1
ATOM 1323 C C . ASP A 1 175 ? 9.602 -9.791 -20.753 1.00 35.38 175 ASP A C 1
ATOM 1325 O O . ASP A 1 175 ? 10.342 -8.818 -20.596 1.00 35.38 175 ASP A O 1
ATOM 1329 N N . SER A 1 176 ? 9.261 -10.590 -19.727 1.00 34.56 176 SER A N 1
ATOM 1330 C CA . SER A 1 176 ? 9.523 -10.304 -18.290 1.00 34.56 176 SER A CA 1
ATOM 1331 C C . SER A 1 176 ? 10.733 -11.054 -17.676 1.00 34.56 176 SER A C 1
ATOM 1333 O O . SER A 1 176 ? 11.118 -12.124 -18.155 1.00 34.56 176 SER A O 1
ATOM 1335 N N . TYR A 1 177 ? 11.333 -10.485 -16.613 1.00 35.03 177 TYR A N 1
ATOM 1336 C CA . TYR A 1 177 ? 12.472 -10.999 -15.820 1.00 35.03 177 TYR A CA 1
ATOM 1337 C C . TYR A 1 177 ? 12.474 -10.404 -14.383 1.00 35.03 177 TYR A C 1
ATOM 1339 O O . TYR A 1 177 ? 12.167 -9.226 -14.240 1.00 35.03 177 TYR A O 1
ATOM 1347 N N . GLY A 1 178 ? 12.934 -11.137 -13.349 1.00 36.91 178 GLY A N 1
ATOM 1348 C CA . GLY A 1 178 ? 13.049 -10.629 -11.958 1.00 36.91 178 GLY A CA 1
ATOM 1349 C C . GLY A 1 178 ? 14.046 -11.388 -11.049 1.00 36.91 178 GLY A C 1
ATOM 1350 O O . GLY A 1 178 ? 14.543 -12.448 -11.442 1.00 36.91 178 GLY A O 1
ATOM 1351 N N . TYR A 1 179 ? 14.371 -10.830 -9.863 1.00 33.94 179 TYR A N 1
ATOM 1352 C CA . TYR A 1 179 ? 15.120 -11.470 -8.747 1.00 33.94 179 TYR A CA 1
ATOM 1353 C C . TYR A 1 179 ? 15.113 -10.609 -7.449 1.00 33.94 179 TYR A C 1
ATOM 1355 O O . TYR A 1 179 ? 15.282 -9.401 -7.553 1.00 33.94 179 TYR A O 1
ATOM 1363 N N . GLY A 1 180 ? 14.949 -11.222 -6.258 1.00 34.69 180 GLY A N 1
ATOM 1364 C CA . GLY A 1 180 ? 14.471 -10.582 -4.998 1.00 34.69 180 GLY A CA 1
ATOM 1365 C C . GLY A 1 180 ? 15.457 -9.936 -3.983 1.00 34.69 180 GLY A C 1
ATOM 1366 O O . GLY A 1 180 ? 16.284 -9.110 -4.352 1.00 34.69 180 GLY A O 1
ATOM 1367 N N . SER A 1 181 ? 15.302 -10.282 -2.691 1.00 35.75 181 SER A N 1
ATOM 1368 C CA . SER A 1 181 ? 14.884 -9.385 -1.577 1.00 35.75 181 SER A CA 1
ATOM 1369 C C . SER A 1 181 ? 15.947 -8.844 -0.589 1.00 35.75 181 SER A C 1
ATOM 1371 O O . SER A 1 181 ? 17.072 -9.343 -0.547 1.00 35.75 181 SER A O 1
ATOM 1373 N N . ASP A 1 182 ? 15.566 -7.851 0.243 1.00 32.56 182 ASP A N 1
ATOM 1374 C CA . ASP A 1 182 ? 15.320 -7.998 1.709 1.00 32.56 182 ASP A CA 1
ATOM 1375 C C . ASP A 1 182 ? 14.738 -6.693 2.355 1.00 32.56 182 ASP A C 1
ATOM 1377 O O . ASP A 1 182 ? 14.920 -5.605 1.818 1.00 32.56 182 ASP A O 1
ATOM 1381 N N . GLU A 1 183 ? 14.017 -6.833 3.484 1.00 40.19 183 GLU A N 1
ATOM 1382 C CA . GLU A 1 183 ? 13.213 -5.849 4.280 1.00 40.19 183 GLU A CA 1
ATOM 1383 C C . GLU A 1 183 ? 13.928 -4.577 4.843 1.00 40.19 183 GLU A C 1
ATOM 1385 O O . GLU A 1 183 ? 15.163 -4.590 4.947 1.00 40.19 183 GLU A O 1
ATOM 1390 N N . PRO A 1 184 ? 13.206 -3.537 5.372 1.00 51.28 184 PRO A N 1
ATOM 1391 C CA . PRO A 1 184 ? 11.759 -3.472 5.701 1.00 51.28 184 PRO A CA 1
ATOM 1392 C C . PRO A 1 184 ? 10.981 -2.219 5.199 1.00 51.28 184 PRO A C 1
ATOM 1394 O O . PRO A 1 184 ? 11.561 -1.280 4.663 1.00 51.28 184 PRO A O 1
ATOM 1397 N N . ASP A 1 185 ? 9.679 -2.170 5.533 1.00 56.16 185 ASP A N 1
ATOM 1398 C CA . ASP A 1 185 ? 8.642 -1.201 5.111 1.00 56.16 185 ASP A CA 1
ATOM 1399 C C . ASP A 1 185 ? 8.114 -1.534 3.710 1.00 56.16 185 ASP A C 1
ATOM 1401 O O . ASP A 1 185 ? 8.722 -1.195 2.700 1.00 56.16 185 ASP A O 1
ATOM 1405 N N . ASN A 1 186 ? 7.031 -2.312 3.659 1.00 59.97 186 ASN A N 1
ATOM 1406 C CA . ASN A 1 186 ? 6.716 -3.181 2.523 1.00 59.97 186 ASN A CA 1
ATOM 1407 C C . ASN A 1 186 ? 6.405 -2.397 1.243 1.00 59.97 186 ASN A C 1
ATOM 1409 O O . ASN A 1 186 ? 6.946 -2.704 0.181 1.00 59.97 186 ASN A O 1
ATOM 1413 N N . LYS A 1 187 ? 5.590 -1.339 1.344 1.00 69.69 187 LYS A N 1
ATOM 1414 C CA . LYS A 1 187 ? 5.280 -0.451 0.214 1.00 69.69 187 LYS A CA 1
ATOM 1415 C C . LYS A 1 187 ? 6.533 0.284 -0.272 1.00 69.69 187 LYS A C 1
ATOM 1417 O O . LYS A 1 187 ? 6.783 0.300 -1.476 1.00 69.69 187 LYS A O 1
ATOM 1422 N N . GLN A 1 188 ? 7.355 0.829 0.633 1.00 71.69 188 GLN A N 1
ATOM 1423 C CA . GLN A 1 188 ? 8.593 1.523 0.252 1.00 71.69 188 GLN A CA 1
ATOM 1424 C C . GLN A 1 188 ? 9.640 0.556 -0.333 1.00 71.69 188 GLN A C 1
ATOM 1426 O O . GLN A 1 188 ? 10.225 0.845 -1.371 1.00 71.69 188 GLN A O 1
ATOM 1431 N N . SER A 1 189 ? 9.830 -0.618 0.268 1.00 66.44 189 SER A N 1
ATOM 1432 C CA . SER A 1 189 ? 10.733 -1.676 -0.208 1.00 66.44 189 SER A CA 1
ATOM 1433 C C . SER A 1 189 ? 10.325 -2.173 -1.593 1.00 66.44 189 SER A C 1
ATOM 1435 O O . SER A 1 189 ? 11.164 -2.318 -2.481 1.00 66.44 189 SER A O 1
ATOM 1437 N N . CYS A 1 190 ? 9.025 -2.380 -1.808 1.00 72.19 190 CYS A N 1
ATOM 1438 C CA . CYS A 1 190 ? 8.473 -2.761 -3.101 1.00 72.19 190 CYS A CA 1
ATOM 1439 C C . CYS A 1 190 ? 8.686 -1.669 -4.163 1.00 72.19 190 CYS A C 1
ATOM 1441 O O . CYS A 1 190 ? 9.017 -1.994 -5.304 1.00 72.19 190 CYS A O 1
ATOM 1443 N N . ARG A 1 191 ? 8.602 -0.379 -3.792 1.00 79.75 191 ARG A N 1
ATOM 1444 C CA . ARG A 1 191 ? 9.003 0.740 -4.664 1.00 79.75 191 ARG A CA 1
ATOM 1445 C C . ARG A 1 191 ? 10.500 0.757 -4.949 1.00 79.75 191 ARG A C 1
ATOM 1447 O O . ARG A 1 191 ? 10.864 0.854 -6.109 1.00 79.75 191 ARG A O 1
ATOM 1454 N N . GLU A 1 192 ? 11.368 0.604 -3.950 1.00 77.12 192 GLU A N 1
ATOM 1455 C CA . GLU A 1 192 ? 12.827 0.570 -4.153 1.00 77.12 192 GLU A CA 1
ATOM 1456 C C . GLU A 1 192 ? 13.248 -0.597 -5.073 1.00 77.12 192 GLU A C 1
ATOM 1458 O O . GLU A 1 192 ? 14.093 -0.423 -5.958 1.00 77.12 192 GLU A O 1
ATOM 1463 N N . VAL A 1 193 ? 12.590 -1.759 -4.954 1.00 77.88 193 VAL A N 1
ATOM 1464 C CA . VAL A 1 193 ? 12.701 -2.867 -5.919 1.00 77.88 193 VAL A CA 1
ATOM 1465 C C . VAL A 1 193 ? 12.180 -2.448 -7.297 1.00 77.88 193 VAL A C 1
ATOM 1467 O O . VAL A 1 193 ? 12.895 -2.612 -8.286 1.00 77.88 193 VAL A O 1
ATOM 1470 N N . ALA A 1 194 ? 10.979 -1.872 -7.389 1.00 79.19 194 ALA A N 1
ATOM 1471 C CA . ALA A 1 194 ? 10.385 -1.432 -8.651 1.00 79.19 194 ALA A CA 1
ATOM 1472 C C . ALA A 1 194 ? 11.222 -0.352 -9.368 1.00 79.19 194 ALA A C 1
ATOM 1474 O O . ALA A 1 194 ? 11.324 -0.394 -10.594 1.00 79.19 194 ALA A O 1
ATOM 1475 N N . TYR A 1 195 ? 11.886 0.556 -8.641 1.00 85.50 195 TYR A N 1
ATOM 1476 C CA . TYR A 1 195 ? 12.836 1.528 -9.192 1.00 85.50 195 TYR A CA 1
ATOM 1477 C C . TYR A 1 195 ? 14.021 0.803 -9.840 1.00 85.50 195 TYR A C 1
ATOM 1479 O O . TYR A 1 195 ? 14.286 0.999 -11.024 1.00 85.50 195 TYR A O 1
ATOM 1487 N N . GLY A 1 196 ? 14.696 -0.094 -9.109 1.00 76.38 196 GLY A N 1
ATOM 1488 C CA . GLY A 1 196 ? 15.851 -0.839 -9.628 1.00 76.38 196 GLY A CA 1
ATOM 1489 C C . GLY A 1 196 ? 15.502 -1.779 -10.791 1.00 76.38 196 GLY A C 1
ATOM 1490 O O . GLY A 1 196 ? 16.288 -1.946 -11.729 1.00 76.38 196 GLY A O 1
ATOM 1491 N N . VAL A 1 197 ? 14.297 -2.358 -10.773 1.00 81.06 197 VAL A N 1
ATOM 1492 C CA . VAL A 1 197 ? 13.732 -3.126 -11.893 1.00 81.06 197 VAL A CA 1
ATOM 1493 C C . VAL A 1 197 ? 13.482 -2.217 -13.092 1.00 81.06 197 VAL A C 1
ATOM 1495 O O . VAL A 1 197 ? 13.889 -2.565 -14.202 1.00 81.06 197 VAL A O 1
ATOM 1498 N N . CYS A 1 198 ? 12.879 -1.045 -12.876 1.00 86.19 198 CYS A N 1
ATOM 1499 C CA . CYS A 1 198 ? 12.622 -0.063 -13.921 1.00 86.19 198 CYS A CA 1
ATOM 1500 C C . CYS A 1 198 ? 13.934 0.396 -14.578 1.00 86.19 198 CYS A C 1
ATOM 1502 O O . CYS A 1 198 ? 14.110 0.220 -15.787 1.00 86.19 198 CYS A O 1
ATOM 1504 N N . GLU A 1 199 ? 14.906 0.861 -13.784 1.00 85.44 199 GLU A N 1
ATOM 1505 C CA . GLU A 1 199 ? 16.221 1.305 -14.260 1.00 85.44 199 GLU A CA 1
ATOM 1506 C C . GLU A 1 199 ? 16.947 0.220 -15.073 1.00 85.44 199 GLU A C 1
ATOM 1508 O O . GLU A 1 199 ? 17.581 0.511 -16.094 1.00 85.44 199 GLU A O 1
ATOM 1513 N N . GLY A 1 200 ? 16.870 -1.038 -14.623 1.00 81.94 200 GLY A N 1
ATOM 1514 C CA . GLY A 1 200 ? 17.501 -2.187 -15.273 1.00 81.94 200 GLY A CA 1
ATOM 1515 C C . GLY A 1 200 ? 16.767 -2.695 -16.521 1.00 81.94 200 GLY A C 1
ATOM 1516 O O . GLY A 1 200 ? 17.389 -3.315 -17.393 1.00 81.94 200 GLY A O 1
ATOM 1517 N N . ALA A 1 201 ? 15.461 -2.441 -16.631 1.00 84.06 201 ALA A N 1
ATOM 1518 C CA . ALA A 1 201 ? 14.636 -2.830 -17.771 1.00 84.06 201 ALA A CA 1
ATOM 1519 C C . ALA A 1 201 ? 14.647 -1.786 -18.898 1.00 84.06 201 ALA A C 1
ATOM 1521 O O . ALA A 1 201 ? 14.608 -2.167 -20.070 1.00 84.06 201 ALA A O 1
ATOM 1522 N N . ILE A 1 202 ? 14.735 -0.492 -18.571 1.00 83.94 202 ILE A N 1
ATOM 1523 C CA . ILE A 1 202 ? 14.406 0.610 -19.489 1.00 83.94 202 ILE A CA 1
ATOM 1524 C C . ILE A 1 202 ? 15.199 0.587 -20.804 1.00 83.94 202 ILE A C 1
ATOM 1526 O O . ILE A 1 202 ? 14.626 0.781 -21.873 1.00 83.94 202 ILE A O 1
ATOM 1530 N N . ILE A 1 203 ? 16.490 0.235 -20.761 1.00 84.88 203 ILE A N 1
ATOM 1531 C CA . ILE A 1 203 ? 17.339 0.113 -21.961 1.00 84.88 203 ILE A CA 1
ATOM 1532 C C . ILE A 1 203 ? 16.774 -0.954 -22.906 1.00 84.88 203 ILE A C 1
ATOM 1534 O O . ILE A 1 203 ? 16.579 -0.691 -24.091 1.00 84.88 203 ILE A O 1
ATOM 1538 N N . LYS A 1 204 ? 16.443 -2.139 -22.374 1.00 81.81 204 LYS A N 1
ATOM 1539 C CA . LYS A 1 204 ? 15.862 -3.239 -23.160 1.00 81.81 204 LYS A CA 1
ATOM 1540 C C . LYS A 1 204 ? 14.486 -2.873 -23.706 1.00 81.81 204 LYS A C 1
ATOM 1542 O O . LYS A 1 204 ? 14.175 -3.275 -24.819 1.00 81.81 204 LYS A O 1
ATOM 1547 N N . MET A 1 205 ? 13.688 -2.125 -22.940 1.00 81.75 205 MET A N 1
ATOM 1548 C CA . MET A 1 205 ? 12.353 -1.676 -23.351 1.00 81.75 205 MET A CA 1
ATOM 1549 C C . MET A 1 205 ? 12.405 -0.603 -24.448 1.00 81.75 205 MET A C 1
ATOM 1551 O O . MET A 1 205 ? 11.472 -0.504 -25.235 1.00 81.75 205 MET A O 1
ATOM 1555 N N . VAL A 1 206 ? 13.489 0.174 -24.561 1.00 78.56 206 VAL A N 1
ATOM 1556 C CA . VAL A 1 206 ? 13.717 1.071 -25.710 1.00 78.56 206 VAL A CA 1
ATOM 1557 C C . VAL A 1 206 ? 14.303 0.300 -26.913 1.00 78.56 206 VAL A C 1
ATOM 1559 O O . VAL A 1 206 ? 13.915 0.554 -28.059 1.00 78.56 206 VAL A O 1
ATOM 1562 N N . GLU A 1 207 ? 15.171 -0.693 -26.671 1.00 82.75 207 GLU A N 1
ATOM 1563 C CA . GLU A 1 207 ? 15.767 -1.565 -27.702 1.00 82.75 207 GLU A CA 1
ATOM 1564 C C . GLU A 1 207 ? 14.758 -2.520 -28.373 1.00 82.75 207 GLU A C 1
ATOM 1566 O O . GLU A 1 207 ? 14.778 -2.659 -29.600 1.00 82.75 207 GLU A O 1
ATOM 1571 N N . SER A 1 208 ? 13.843 -3.148 -27.615 1.00 74.75 208 SER A N 1
ATOM 1572 C CA . SER A 1 208 ? 12.807 -4.104 -28.092 1.00 74.75 208 SER A CA 1
ATOM 1573 C C . SER A 1 208 ? 11.853 -3.527 -29.141 1.00 74.75 208 SER A C 1
ATOM 1575 O O . SER A 1 208 ? 11.050 -4.224 -29.760 1.00 74.75 208 SER A O 1
ATOM 1577 N N . ASN A 1 209 ? 11.956 -2.222 -29.309 1.00 77.50 209 ASN A N 1
ATOM 1578 C CA . ASN A 1 209 ? 10.912 -1.322 -29.726 1.00 77.50 209 ASN A CA 1
ATOM 1579 C C . ASN A 1 209 ? 11.406 -0.472 -30.924 1.00 77.50 209 ASN A C 1
ATOM 1581 O O . ASN A 1 209 ? 10.616 0.162 -31.619 1.00 77.50 209 ASN A O 1
ATOM 1585 N N . GLY A 1 210 ? 12.708 -0.549 -31.249 1.00 81.44 210 GLY A N 1
ATOM 1586 C CA . GLY A 1 210 ? 13.317 -0.001 -32.467 1.00 81.44 210 GLY A CA 1
ATOM 1587 C C . GLY A 1 210 ? 14.164 1.261 -32.277 1.00 81.44 210 GLY A C 1
ATOM 1588 O O . GLY A 1 210 ? 14.616 1.825 -33.276 1.00 81.44 210 GLY A O 1
ATOM 1589 N N . CYS A 1 211 ? 14.391 1.692 -31.035 1.00 83.75 211 CYS A N 1
ATOM 1590 C CA . CYS A 1 211 ? 15.261 2.816 -30.694 1.00 83.75 211 CYS A CA 1
ATOM 1591 C C . CYS A 1 211 ? 16.613 2.342 -30.122 1.00 83.75 211 CYS A C 1
ATOM 1593 O O . CYS A 1 211 ? 16.725 1.259 -29.559 1.00 83.75 211 CYS A O 1
ATOM 1595 N N . ASP A 1 212 ? 17.645 3.172 -30.284 1.00 88.44 212 ASP A N 1
ATOM 1596 C CA . ASP A 1 212 ? 19.018 2.962 -29.794 1.00 88.44 212 ASP A CA 1
ATOM 1597 C C . ASP A 1 212 ? 19.418 4.237 -29.022 1.00 88.44 212 ASP A C 1
ATOM 1599 O O . ASP A 1 212 ? 19.847 5.220 -29.642 1.00 88.44 212 ASP A O 1
ATOM 1603 N N . PRO A 1 213 ? 19.125 4.312 -27.707 1.00 85.00 213 PRO A N 1
ATOM 1604 C CA . PRO A 1 213 ? 19.261 5.541 -26.935 1.00 85.00 213 PRO A CA 1
ATOM 1605 C C . PRO A 1 213 ? 20.736 5.801 -26.588 1.00 85.00 213 PRO A C 1
ATOM 1607 O O . PRO A 1 213 ? 21.427 4.912 -26.080 1.00 85.00 213 PRO A O 1
ATOM 1610 N N . PRO A 1 214 ? 21.261 7.023 -26.793 1.00 89.38 214 PRO A N 1
ATOM 1611 C CA . PRO A 1 214 ? 22.609 7.345 -26.346 1.00 89.38 214 PRO A CA 1
ATOM 1612 C C . PRO A 1 214 ? 22.675 7.314 -24.813 1.00 89.38 214 PRO A C 1
ATOM 1614 O O . PRO A 1 214 ? 21.706 7.610 -24.119 1.00 89.38 214 PRO A O 1
ATOM 1617 N N . THR A 1 215 ? 23.852 7.017 -24.257 1.00 86.75 215 THR A N 1
ATOM 1618 C CA . THR A 1 215 ? 24.047 6.843 -22.802 1.00 86.75 215 THR A CA 1
ATOM 1619 C C . THR A 1 215 ? 23.684 8.081 -21.964 1.00 86.75 215 THR A C 1
ATOM 1621 O O . THR A 1 215 ? 23.464 7.957 -20.765 1.00 86.75 215 THR A O 1
ATOM 1624 N N . SER A 1 216 ? 23.615 9.270 -22.574 1.00 85.56 216 SER A N 1
ATOM 1625 C CA . SER A 1 216 ? 23.077 10.484 -21.942 1.00 85.56 216 SER A CA 1
ATOM 1626 C C . SER A 1 216 ? 21.588 10.385 -21.637 1.00 85.56 216 SER A C 1
ATOM 1628 O O . SER A 1 216 ? 21.150 10.840 -20.589 1.00 85.56 216 SER A O 1
ATOM 1630 N N . ASP A 1 217 ? 20.829 9.809 -22.561 1.00 85.69 217 ASP A N 1
ATOM 1631 C CA . ASP A 1 217 ? 19.374 9.768 -22.526 1.00 85.69 217 ASP A CA 1
ATOM 1632 C C . ASP A 1 217 ? 18.930 8.592 -21.656 1.00 85.69 217 ASP A C 1
ATOM 1634 O O . ASP A 1 217 ? 18.028 8.747 -20.847 1.00 85.69 217 ASP A O 1
ATOM 1638 N N . VAL A 1 218 ? 19.651 7.463 -21.719 1.00 87.44 218 VAL A N 1
ATOM 1639 C CA . VAL A 1 218 ? 19.493 6.336 -20.780 1.00 87.44 218 VAL A CA 1
ATOM 1640 C C . VAL A 1 218 ? 19.531 6.803 -19.323 1.00 87.44 218 VAL A C 1
ATOM 1642 O O . VAL A 1 218 ? 18.664 6.412 -18.553 1.00 87.44 218 VAL A O 1
ATOM 1645 N N . ALA A 1 219 ? 20.487 7.661 -18.953 1.00 86.75 219 ALA A N 1
ATOM 1646 C CA . ALA A 1 219 ? 20.583 8.174 -17.586 1.00 86.75 219 ALA A CA 1
ATOM 1647 C C . ALA A 1 219 ? 19.368 9.037 -17.191 1.00 86.75 219 ALA A C 1
ATOM 1649 O O . ALA A 1 219 ? 18.892 8.925 -16.070 1.00 86.75 219 ALA A O 1
ATOM 1650 N N . VAL A 1 220 ? 18.831 9.845 -18.114 1.00 88.88 220 VAL A N 1
ATOM 1651 C CA . VAL A 1 220 ? 17.619 10.650 -17.870 1.00 88.88 220 VAL A CA 1
ATOM 1652 C C . VAL A 1 220 ? 16.382 9.759 -17.724 1.00 88.88 220 VAL A C 1
ATOM 1654 O O . VAL A 1 220 ? 15.590 9.973 -16.819 1.00 88.88 220 VAL A O 1
ATOM 1657 N N . LEU A 1 221 ? 16.243 8.726 -18.559 1.00 86.19 221 LEU A N 1
ATOM 1658 C CA . LEU A 1 221 ? 15.130 7.771 -18.473 1.00 86.19 221 LEU A CA 1
ATOM 1659 C C . LEU A 1 221 ? 15.182 6.955 -17.170 1.00 86.19 221 LEU A C 1
ATOM 1661 O O . LEU A 1 221 ? 14.145 6.641 -16.597 1.00 86.19 221 LEU A O 1
ATOM 1665 N N . GLN A 1 222 ? 16.384 6.642 -16.675 1.00 86.69 222 GLN A N 1
ATOM 1666 C CA . GLN A 1 222 ? 16.579 6.027 -15.358 1.00 86.69 222 GLN A CA 1
ATOM 1667 C C . GLN A 1 222 ? 16.197 6.993 -14.219 1.00 86.69 222 GLN A C 1
ATOM 1669 O O . GLN A 1 222 ? 15.483 6.588 -13.308 1.00 86.69 222 GLN A O 1
ATOM 1674 N N . GLU A 1 223 ? 16.559 8.280 -14.312 1.00 90.19 223 GLU A N 1
ATOM 1675 C CA . GLU A 1 223 ? 16.114 9.330 -13.373 1.00 90.19 223 GLU A CA 1
ATOM 1676 C C . GLU A 1 223 ? 14.579 9.565 -13.386 1.00 90.19 223 GLU A C 1
ATOM 1678 O O . GLU A 1 223 ? 14.043 10.135 -12.437 1.00 90.19 223 GLU A O 1
ATOM 1683 N N . GLU A 1 224 ? 13.847 9.108 -14.411 1.00 88.12 224 GLU A N 1
ATOM 1684 C CA . GLU A 1 224 ? 12.375 9.178 -14.482 1.00 88.12 224 GLU A CA 1
ATOM 1685 C C . GLU A 1 224 ? 11.659 7.993 -13.786 1.00 88.12 224 GLU A C 1
ATOM 1687 O O . GLU A 1 224 ? 10.466 8.093 -13.488 1.00 88.12 224 GLU A O 1
ATOM 1692 N N . CYS A 1 225 ? 12.364 6.896 -13.463 1.00 88.69 225 CYS A N 1
ATOM 1693 C CA . CYS A 1 225 ? 11.769 5.686 -12.871 1.00 88.69 225 CYS A CA 1
ATOM 1694 C C . CYS A 1 225 ? 11.122 5.904 -11.492 1.00 88.69 225 CYS A C 1
ATOM 1696 O O . CYS A 1 225 ? 10.030 5.385 -11.259 1.00 88.69 225 CYS A O 1
ATOM 1698 N N . GLU A 1 226 ? 11.760 6.676 -10.603 1.00 85.81 226 GLU A N 1
ATOM 1699 C CA . GLU A 1 226 ? 11.251 6.995 -9.254 1.00 85.81 226 GLU A CA 1
ATOM 1700 C C . GLU A 1 226 ? 9.862 7.654 -9.350 1.00 85.81 226 GLU A C 1
ATOM 1702 O O . GLU A 1 226 ? 8.860 7.104 -8.894 1.00 85.81 226 GLU A O 1
ATOM 1707 N N . GLY A 1 227 ? 9.775 8.772 -10.081 1.00 84.12 227 GLY A N 1
ATOM 1708 C CA . GLY A 1 227 ? 8.527 9.516 -10.264 1.00 84.12 227 GLY A CA 1
ATOM 1709 C C . GLY A 1 227 ? 7.443 8.761 -11.044 1.00 84.12 227 GLY A C 1
ATOM 1710 O O . GLY A 1 227 ? 6.256 8.997 -10.814 1.00 84.12 227 GLY A O 1
ATOM 1711 N N . GLN A 1 228 ? 7.812 7.846 -11.948 1.00 87.06 228 GLN A N 1
ATOM 1712 C CA . GLN A 1 228 ? 6.837 7.021 -12.664 1.00 87.06 228 GLN A CA 1
ATOM 1713 C C . GLN A 1 228 ? 6.220 5.948 -11.757 1.00 87.06 228 GLN A C 1
ATOM 1715 O O . GLN A 1 228 ? 4.997 5.788 -11.776 1.00 87.06 228 GLN A O 1
ATOM 1720 N N . VAL A 1 229 ? 7.028 5.243 -10.958 1.00 83.31 229 VAL A N 1
ATOM 1721 C CA . VAL A 1 229 ? 6.547 4.238 -9.991 1.00 83.31 229 VAL A CA 1
ATOM 1722 C C . VAL A 1 229 ? 5.702 4.902 -8.895 1.00 83.31 229 VAL A C 1
ATOM 1724 O O . VAL A 1 229 ? 4.609 4.412 -8.599 1.00 83.31 229 VAL A O 1
ATOM 1727 N N . ASP A 1 230 ? 6.126 6.063 -8.384 1.00 84.00 230 ASP A N 1
ATOM 1728 C CA . ASP A 1 230 ? 5.332 6.889 -7.459 1.00 84.00 230 ASP A CA 1
ATOM 1729 C C . ASP A 1 230 ? 3.982 7.307 -8.064 1.00 84.00 230 ASP A C 1
ATOM 1731 O O . ASP A 1 230 ? 2.955 7.284 -7.392 1.00 84.00 230 ASP A O 1
ATOM 1735 N N . SER A 1 231 ? 3.936 7.655 -9.356 1.00 78.94 231 SER A N 1
ATOM 1736 C CA . SER A 1 231 ? 2.671 8.026 -10.014 1.00 78.94 231 SER A CA 1
ATOM 1737 C C . SER A 1 231 ? 1.697 6.854 -10.198 1.00 78.94 231 SER A C 1
ATOM 1739 O O . SER A 1 231 ? 0.512 7.073 -10.454 1.00 78.94 231 SER A O 1
ATOM 1741 N N . MET A 1 232 ? 2.193 5.618 -10.078 1.00 76.69 232 MET A N 1
ATOM 1742 C CA . MET A 1 232 ? 1.416 4.382 -10.190 1.00 76.69 232 MET A CA 1
ATOM 1743 C C . MET A 1 232 ? 1.025 3.790 -8.832 1.00 76.69 232 MET A C 1
ATOM 1745 O O . MET A 1 232 ? 0.160 2.919 -8.792 1.00 76.69 232 MET A O 1
ATOM 1749 N N . THR A 1 233 ? 1.620 4.259 -7.732 1.00 79.00 233 THR A N 1
ATOM 1750 C CA . THR A 1 233 ? 1.351 3.767 -6.375 1.00 79.00 233 THR A CA 1
ATOM 1751 C C . THR A 1 233 ? 0.938 4.936 -5.465 1.00 79.00 233 THR A C 1
ATOM 1753 O O . THR A 1 233 ? 1.790 5.725 -5.057 1.00 79.00 233 THR A O 1
ATOM 1756 N N . PRO A 1 234 ? -0.361 5.114 -5.148 1.00 63.69 234 PRO A N 1
ATOM 1757 C CA . PRO A 1 234 ? -0.821 6.271 -4.384 1.00 63.69 234 PRO A CA 1
ATOM 1758 C C . PRO A 1 234 ? -0.217 6.294 -2.973 1.00 63.69 234 PRO A C 1
ATOM 1760 O O . PRO A 1 234 ? -0.484 5.424 -2.151 1.00 63.69 234 PRO A O 1
ATOM 1763 N N . ASP A 1 235 ? 0.578 7.322 -2.670 1.00 60.78 235 ASP A N 1
ATOM 1764 C CA . ASP A 1 235 ? 0.904 7.650 -1.282 1.00 60.78 235 ASP A CA 1
ATOM 1765 C C . ASP A 1 235 ? -0.231 8.445 -0.646 1.00 60.78 235 ASP A C 1
ATOM 1767 O O . ASP A 1 235 ? -0.589 9.523 -1.144 1.00 60.78 235 ASP A O 1
ATOM 1771 N N . ALA A 1 236 ? -0.641 8.036 0.556 1.00 51.12 236 ALA A N 1
ATOM 1772 C CA . ALA A 1 236 ? -1.355 8.909 1.491 1.00 51.12 236 ALA A CA 1
ATOM 1773 C C . ALA A 1 236 ? -0.636 10.271 1.634 1.00 51.12 236 ALA A C 1
ATOM 1775 O O . ALA A 1 236 ? -1.248 11.342 1.644 1.00 51.12 236 ALA A O 1
ATOM 1776 N N . ASP A 1 237 ? 0.699 10.239 1.628 1.00 50.53 237 ASP A N 1
ATOM 1777 C CA . ASP A 1 237 ? 1.557 11.413 1.728 1.00 50.53 237 ASP A CA 1
ATOM 1778 C C . ASP A 1 237 ? 1.474 12.344 0.497 1.00 50.53 237 ASP A C 1
ATOM 1780 O O . ASP A 1 237 ? 1.800 13.527 0.605 1.00 50.53 237 ASP A O 1
ATOM 1784 N N . ASN A 1 238 ? 1.037 11.871 -0.678 1.00 48.16 238 ASN A N 1
ATOM 1785 C CA . ASN A 1 238 ? 0.906 12.682 -1.898 1.00 48.16 238 ASN A CA 1
ATOM 1786 C C . ASN A 1 238 ? -0.523 13.210 -2.121 1.00 48.16 238 ASN A C 1
ATOM 1788 O O . ASN A 1 238 ? -0.666 14.364 -2.543 1.00 48.16 238 ASN A O 1
ATOM 1792 N N . ALA A 1 239 ? -1.563 12.471 -1.717 1.00 48.97 239 ALA A N 1
ATOM 1793 C CA . ALA A 1 239 ? -2.943 12.975 -1.680 1.00 48.97 239 ALA A CA 1
ATOM 1794 C C . ALA A 1 239 ? -3.059 14.264 -0.834 1.00 48.97 239 ALA A C 1
ATOM 1796 O O . ALA A 1 239 ? -3.556 15.299 -1.297 1.00 48.97 239 ALA A O 1
ATOM 1797 N N . VAL A 1 240 ? -2.471 14.258 0.370 1.00 50.97 240 VAL A N 1
ATOM 1798 C CA . VAL A 1 240 ? -2.448 15.419 1.282 1.00 50.97 240 VAL A CA 1
ATOM 1799 C C . VAL A 1 240 ? -1.700 16.624 0.679 1.00 50.97 240 VAL A C 1
ATOM 1801 O O . VAL A 1 240 ? -2.071 17.780 0.919 1.00 50.97 240 VAL A O 1
ATOM 1804 N N . LYS A 1 241 ? -0.665 16.399 -0.149 1.00 49.00 241 LYS A N 1
ATOM 1805 C CA . LYS A 1 241 ? 0.072 17.480 -0.837 1.00 49.00 241 LYS A CA 1
ATOM 1806 C C . LYS A 1 241 ? -0.778 18.154 -1.923 1.00 49.00 241 LYS A C 1
ATOM 1808 O O . LYS A 1 241 ? -0.741 19.386 -2.022 1.00 49.00 241 LYS A O 1
ATOM 1813 N N . GLU A 1 242 ? -1.550 17.392 -2.699 1.00 51.28 242 GLU A N 1
ATOM 1814 C CA . GLU A 1 242 ? -2.496 17.924 -3.695 1.00 51.28 242 GLU A CA 1
ATOM 1815 C C . GLU A 1 242 ? -3.607 18.751 -3.021 1.00 51.28 242 GLU A C 1
ATOM 1817 O O . GLU A 1 242 ? -3.822 19.909 -3.401 1.00 51.28 242 GLU A O 1
ATOM 1822 N N . GLU A 1 243 ? -4.256 18.243 -1.966 1.00 52.28 243 GLU A N 1
ATOM 1823 C CA . GLU A 1 243 ? -5.354 18.979 -1.321 1.00 52.28 243 GLU A CA 1
ATOM 1824 C C . GLU A 1 243 ? -4.867 20.280 -0.650 1.00 52.28 243 GLU A C 1
ATOM 1826 O O . GLU A 1 243 ? -5.426 21.362 -0.883 1.00 52.28 243 GLU A O 1
ATOM 1831 N N . MET A 1 244 ? -3.738 20.244 0.073 1.00 56.47 244 MET A N 1
ATOM 1832 C CA . MET A 1 244 ? -3.124 21.464 0.618 1.00 56.47 244 MET A CA 1
ATOM 1833 C C . MET A 1 244 ? -2.683 22.453 -0.479 1.00 56.47 244 MET A C 1
ATOM 1835 O O . MET A 1 244 ? -2.654 23.672 -0.248 1.00 56.47 244 MET A O 1
ATOM 1839 N N . ALA A 1 245 ? -2.354 21.979 -1.686 1.00 55.12 245 ALA A N 1
ATOM 1840 C CA . ALA A 1 245 ? -2.080 22.839 -2.834 1.00 55.12 245 ALA A CA 1
ATOM 1841 C C . ALA A 1 245 ? -3.359 23.456 -3.432 1.00 55.12 245 ALA A C 1
ATOM 1843 O O . ALA A 1 245 ? -3.301 24.586 -3.936 1.00 55.12 245 ALA A O 1
ATOM 1844 N N . VAL A 1 246 ? -4.509 22.780 -3.341 1.00 58.09 246 VAL A N 1
ATOM 1845 C CA . VAL A 1 246 ? -5.829 23.311 -3.720 1.00 58.09 246 VAL A CA 1
ATOM 1846 C C . VAL A 1 246 ? -6.309 24.370 -2.722 1.00 58.09 246 VAL A C 1
ATOM 1848 O O . VAL A 1 246 ? -6.648 25.482 -3.147 1.00 58.09 246 VAL A O 1
ATOM 1851 N N . GLU A 1 247 ? -6.262 24.120 -1.408 1.00 59.12 247 GLU A N 1
ATOM 1852 C CA . GLU A 1 247 ? -6.751 25.090 -0.409 1.00 59.12 247 GLU A CA 1
ATOM 1853 C C . GLU A 1 247 ? -5.955 26.411 -0.457 1.00 59.12 247 GLU A C 1
ATOM 1855 O O . GLU A 1 247 ? -6.525 27.512 -0.480 1.00 59.12 247 GLU A O 1
ATOM 1860 N N . ARG A 1 248 ? -4.625 26.328 -0.620 1.00 56.31 248 ARG A N 1
ATOM 1861 C CA . ARG A 1 248 ? -3.747 27.503 -0.797 1.00 56.31 248 ARG A CA 1
ATOM 1862 C C . ARG A 1 248 ? -4.065 28.324 -2.056 1.00 56.31 248 ARG A C 1
ATOM 1864 O O . ARG A 1 248 ? -3.777 29.524 -2.083 1.00 56.31 248 ARG A O 1
ATOM 1871 N N . ARG A 1 249 ? -4.683 27.730 -3.087 1.00 59.50 249 ARG A N 1
ATOM 1872 C CA . ARG A 1 249 ? -5.204 28.453 -4.270 1.00 59.50 249 ARG A CA 1
ATOM 1873 C C . ARG A 1 249 ? -6.574 29.095 -3.994 1.00 59.50 249 ARG A C 1
ATOM 1875 O O . ARG A 1 249 ? -6.897 30.109 -4.618 1.00 59.50 249 ARG A O 1
ATOM 1882 N N . GLY A 1 250 ? -7.345 28.562 -3.043 1.00 54.75 250 GLY A N 1
ATOM 1883 C CA . GLY A 1 250 ? -8.622 29.111 -2.575 1.00 54.75 250 GLY A CA 1
ATOM 1884 C C . GLY A 1 250 ? -8.479 30.378 -1.722 1.00 54.75 250 GLY A C 1
ATOM 1885 O O . GLY A 1 250 ? -9.149 31.378 -1.994 1.00 54.75 250 GLY A O 1
ATOM 1886 N N . LEU A 1 251 ? -7.569 30.386 -0.739 1.00 53.19 251 LEU A N 1
ATOM 1887 C CA . LEU A 1 251 ? -7.423 31.507 0.211 1.00 53.19 251 LEU A CA 1
ATOM 1888 C C . LEU A 1 251 ? -6.998 32.846 -0.424 1.00 53.19 251 LEU A C 1
ATOM 1890 O O . LEU A 1 251 ? -7.177 33.899 0.185 1.00 53.19 251 LEU A O 1
ATOM 1894 N N . ARG A 1 252 ? -6.460 32.845 -1.650 1.00 51.25 252 ARG A N 1
ATOM 1895 C CA . ARG A 1 252 ? -5.869 34.032 -2.301 1.00 51.25 252 ARG A CA 1
ATOM 1896 C C . ARG A 1 252 ? -6.865 34.908 -3.088 1.00 51.25 252 ARG A C 1
ATOM 1898 O O . ARG A 1 252 ? -6.446 35.665 -3.962 1.00 51.25 252 ARG A O 1
ATOM 1905 N N . LYS A 1 253 ? -8.173 34.782 -2.817 1.00 52.09 253 LYS A N 1
ATOM 1906 C CA . LYS A 1 253 ? -9.280 35.479 -3.516 1.00 52.09 253 LYS A CA 1
ATOM 1907 C C . LYS A 1 253 ? -10.237 36.242 -2.574 1.00 52.09 253 LYS A C 1
ATOM 1909 O O . LYS A 1 253 ? -11.437 36.312 -2.843 1.00 52.09 253 LYS A O 1
ATOM 1914 N N . LYS A 1 254 ? -9.722 36.801 -1.476 1.00 46.00 254 LYS A N 1
ATOM 1915 C CA . LYS A 1 254 ? -10.428 37.721 -0.564 1.00 46.00 254 LYS A CA 1
ATOM 1916 C C . LYS A 1 254 ? -9.542 38.927 -0.258 1.00 46.00 254 LYS A C 1
ATOM 1918 O O . LYS A 1 254 ? -8.309 38.726 -0.237 1.00 46.00 254 LYS A O 1
#

Radius of gyration: 28.93 Å; chains: 1; bounding box: 85×67×64 Å